Protein AF-0000000066293761 (afdb_homodimer)

Radius of gyration: 21.12 Å; Cα contacts (8 Å, |Δi|>4): 463; chains: 2; bounding box: 37×68×45 Å

Foldseek 3Di:
DEAEEALVLLVLCQDPPDPQVLLSLLVVVCLLVQVQHQYEYEVVRLVVNLVVCVVVVTPSVCCCVVCPVVRSYDYHYDDPVLLVQLVVVCVVCVVPPPQDSSLSSVLSVCVVVVHAYADPDPPRPDDYHGPCNLVVDDPVSNVVSVVVCVVVVVND/DEAEEALVLLVLCQDPPDPQVLLSLLVVVCLLVQVQHQYEYEVVRLVVNLVVCVVVVTPSVCCCVVCPVVRSYDYHYDDPVLLVQLVVVCVVCVVPPPQDSSLSSVLSVCVVVVHAYADPDPPRPDDYHGPCNLVVDDPVSNVVSVVVCVVVVVND

Organism: Archaeoglobus fulgidus (strain ATCC 49558 / DSM 4304 / JCM 9628 / NBRC 100126 / VC-16) (NCBI:txid224325)

Solvent-accessible surface area (backbone atoms only — not comparable to full-atom values): 16663 Å² total; per-residue (Å²): 105,38,27,34,52,38,42,61,39,58,52,16,50,70,31,83,83,38,94,44,16,60,27,19,44,50,48,51,54,41,42,76,72,42,75,41,42,54,39,30,31,39,52,57,38,50,37,51,35,46,31,50,28,39,76,68,74,37,66,35,67,54,50,42,49,65,34,51,72,63,57,61,40,40,75,44,64,61,45,69,70,57,47,52,55,13,49,53,51,31,62,76,38,58,84,46,83,92,63,38,43,57,54,24,40,49,53,48,53,28,60,76,68,66,31,44,37,37,29,70,64,80,81,52,92,60,78,61,46,45,69,64,42,49,74,70,47,55,69,70,57,51,52,52,54,52,51,53,34,58,74,69,49,68,80,108,105,39,27,36,50,37,41,63,37,58,50,15,49,71,32,82,84,38,96,45,17,60,26,19,43,50,48,51,54,41,42,77,72,42,74,41,41,55,38,30,30,40,52,57,36,50,38,51,37,45,30,49,28,39,76,68,73,37,68,34,68,55,48,41,50,64,32,52,72,63,58,61,40,40,74,43,65,61,47,69,70,58,47,52,55,12,49,54,52,30,61,78,37,58,83,46,81,92,64,37,43,55,52,23,40,49,51,49,51,29,60,76,68,66,30,45,38,36,30,70,66,81,81,54,92,59,79,60,45,46,71,65,42,49,75,69,47,54,69,70,58,51,51,51,52,53,51,51,34,58,73,70,49,69,79,108

pLDDT: mean 96.5, std 7.41, range [42.19, 98.94]

Sequence (312 aa):
MAALIDTGIFFGFYSLKDVHHMDSVAIVVHAVEGKWGRLFVTNHILDETLTLLKYKKLPADKFLEGFVESGVLNIIYTDDEVERKALEVFKARVYEKGFSYTDAISEVVAEELKLKLISYDSRFSLPTIGRDYWKSLDESERKRISAILREKGIDGMAALIDTGIFFGFYSLKDVHHMDSVAIVVHAVEGKWGRLFVTNHILDETLTLLKYKKLPADKFLEGFVESGVLNIIYTDDEVERKALEVFKARVYEKGFSYTDAISEVVAEELKLKLISYDSRFSLPTIGRDYWKSLDESERKRISAILREKGIDG

Nearest PDB structures (foldseek):
  1w8i-assembly1_A-2  TM=9.949E-01  e=9.009E-27  Archaeoglobus fulgidus DSM 4304
  5wz4-assembly1_B  TM=8.331E-01  e=8.943E-06  Mycobacterium tuberculosis H37Rv
  5wzf-assembly1_A  TM=8.449E-01  e=1.510E-05  Mycobacterium tuberculosis H37Rv
  5x3t-assembly1_H  TM=7.915E-01  e=5.755E-05  Mycobacterium tuberculosis H37Rv
  3zvk-assembly1_D  TM=6.798E-01  e=2.744E-02  Rickettsia felis

InterPro domains:
  IPR002716 PIN domain [PF01850] (4-125)
  IPR022907 VapC family [MF_00265] (3-135)
  IPR029060 PIN-like domain superfamily [SSF88723] (1-134)
  IPR039018 Endonuclease VapC20-like [PTHR42188] (1-125)

Structure (mmCIF, N/CA/C/O backbone):
data_AF-0000000066293761-model_v1
#
loop_
_entity.id
_entity.type
_entity.pdbx_description
1 polymer 'VapC ribonuclease AF_1683'
#
loop_
_atom_site.group_PDB
_atom_site.id
_atom_site.type_symbol
_atom_site.label_atom_id
_atom_site.label_alt_id
_atom_site.label_comp_id
_atom_site.label_asym_id
_atom_site.label_entity_id
_atom_site.label_seq_id
_atom_site.pdbx_PDB_ins_code
_atom_site.Cartn_x
_atom_site.Cartn_y
_atom_site.Cartn_z
_atom_site.occupancy
_atom_site.B_iso_or_equiv
_atom_site.auth_seq_id
_atom_site.auth_comp_id
_atom_site.auth_asym_id
_atom_site.auth_atom_id
_atom_site.pdbx_PDB_model_num
ATOM 1 N N . MET A 1 1 ? -9.102 15.562 20.25 1 90.62 1 MET A N 1
ATOM 2 C CA . MET A 1 1 ? -9.148 15.758 18.812 1 90.62 1 MET A CA 1
ATOM 3 C C . MET A 1 1 ? -7.988 15.039 18.125 1 90.62 1 MET A C 1
ATOM 5 O O . MET A 1 1 ? -6.84 15.156 18.547 1 90.62 1 MET A O 1
ATOM 9 N N . ALA A 1 2 ? -8.234 14.172 17.172 1 98.31 2 ALA A N 1
ATOM 10 C CA . ALA A 1 2 ? -7.199 13.438 16.453 1 98.31 2 ALA A CA 1
ATOM 11 C C . ALA A 1 2 ? -7.449 13.477 14.945 1 98.31 2 ALA A C 1
ATOM 13 O O . ALA A 1 2 ? -8.555 13.781 14.5 1 98.31 2 ALA A O 1
ATOM 14 N N . ALA A 1 3 ? -6.34 13.281 14.172 1 98.88 3 ALA A N 1
ATOM 15 C CA . ALA A 1 3 ? -6.453 13.391 12.719 1 98.88 3 ALA A CA 1
ATOM 16 C C . ALA A 1 3 ? -5.684 12.273 12.023 1 98.88 3 ALA A C 1
ATOM 18 O O . ALA A 1 3 ? -4.68 11.789 12.539 1 98.88 3 ALA A O 1
ATOM 19 N N . LEU A 1 4 ? -6.215 11.859 10.93 1 98.94 4 LEU A N 1
ATOM 20 C CA . LEU A 1 4 ? -5.559 10.961 9.984 1 98.94 4 LEU A CA 1
ATOM 21 C C . LEU A 1 4 ? -5.016 11.734 8.789 1 98.94 4 LEU A C 1
ATOM 23 O O . LEU A 1 4 ? -5.758 12.461 8.125 1 98.94 4 LEU A O 1
ATOM 27 N N . ILE A 1 5 ? -3.684 11.633 8.539 1 98.94 5 ILE A N 1
ATOM 28 C CA . ILE A 1 5 ? -3.055 12.438 7.496 1 98.94 5 ILE A CA 1
ATOM 29 C C . ILE A 1 5 ? -2.773 11.562 6.27 1 98.94 5 ILE A C 1
ATOM 31 O O . ILE A 1 5 ? -2.162 10.5 6.387 1 98.94 5 ILE A O 1
ATOM 35 N N . ASP A 1 6 ? -3.213 12.008 5.129 1 98.81 6 ASP A N 1
ATOM 36 C CA . ASP A 1 6 ? -3.121 11.312 3.848 1 98.81 6 ASP A CA 1
ATOM 37 C C . ASP A 1 6 ? -1.741 11.5 3.221 1 98.81 6 ASP A C 1
ATOM 39 O O . ASP A 1 6 ? -1.012 12.422 3.576 1 98.81 6 ASP A O 1
ATOM 43 N N . THR A 1 7 ? -1.44 10.586 2.328 1 98.88 7 THR A N 1
ATOM 44 C CA . THR A 1 7 ? -0.155 10.57 1.64 1 98.88 7 THR A CA 1
ATOM 45 C C . THR A 1 7 ? 0.112 11.914 0.962 1 98.88 7 THR A C 1
ATOM 47 O O . THR A 1 7 ? 1.24 12.414 0.979 1 98.88 7 THR A O 1
ATOM 50 N N . GLY A 1 8 ? -0.887 12.5 0.346 1 98.69 8 GLY A N 1
ATOM 51 C CA . GLY A 1 8 ? -0.734 13.719 -0.437 1 98.69 8 GLY A CA 1
ATOM 52 C C . GLY A 1 8 ? -0.163 14.875 0.361 1 98.69 8 GLY A C 1
ATOM 53 O O . GLY A 1 8 ? 0.535 15.727 -0.188 1 98.69 8 GLY A O 1
ATOM 54 N N . ILE A 1 9 ? -0.43 14.922 1.604 1 98.88 9 ILE A N 1
ATOM 55 C CA . ILE A 1 9 ? 0.058 15.992 2.461 1 98.88 9 ILE A CA 1
ATOM 56 C C . ILE A 1 9 ? 1.578 15.914 2.576 1 98.88 9 ILE A C 1
ATOM 58 O O . ILE A 1 9 ? 2.273 16.922 2.43 1 98.88 9 ILE A O 1
ATOM 62 N N . PHE A 1 10 ? 2.107 14.719 2.787 1 98.81 10 PHE A N 1
ATOM 63 C CA . PHE A 1 10 ? 3.547 14.523 2.93 1 98.81 10 PHE A CA 1
ATOM 64 C C . PHE A 1 10 ? 4.254 14.734 1.596 1 98.81 10 PHE A C 1
ATOM 66 O O . PHE A 1 10 ? 5.344 15.312 1.54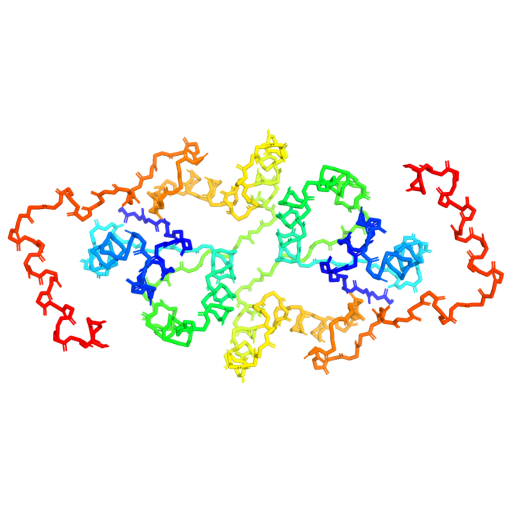9 1 98.81 10 PHE A O 1
ATOM 73 N N . PHE A 1 11 ? 3.635 14.227 0.516 1 98.81 11 PHE A N 1
ATOM 74 C CA . PHE A 1 11 ? 4.203 14.469 -0.804 1 98.81 11 PHE A CA 1
ATOM 75 C C . PHE A 1 11 ? 4.297 15.961 -1.09 1 98.81 11 PHE A C 1
ATOM 77 O O . PHE A 1 11 ? 5.348 16.453 -1.512 1 98.81 11 PHE A O 1
ATOM 84 N N . GLY A 1 12 ? 3.207 16.656 -0.843 1 98.62 12 GLY A N 1
ATOM 85 C CA . GLY A 1 12 ? 3.197 18.094 -1.054 1 98.62 12 GLY A CA 1
ATOM 86 C C . GLY A 1 12 ? 4.199 18.828 -0.185 1 98.62 12 GLY A C 1
ATOM 87 O O . GLY A 1 12 ? 4.754 19.844 -0.598 1 98.62 12 GLY A O 1
ATOM 88 N N . PHE A 1 13 ? 4.43 18.359 0.956 1 98.38 13 PHE A N 1
ATOM 89 C CA . PHE A 1 13 ? 5.363 18.984 1.887 1 98.38 13 PHE A CA 1
ATOM 90 C C . PHE A 1 13 ? 6.785 18.922 1.349 1 98.38 13 PHE A C 1
ATOM 92 O O . PHE A 1 13 ? 7.523 19.906 1.413 1 98.38 13 PHE A O 1
ATOM 99 N N . TYR A 1 14 ? 7.156 17.812 0.752 1 98.06 14 TYR A N 1
ATOM 100 C CA . TYR A 1 14 ? 8.539 17.609 0.323 1 98.06 14 TYR A CA 1
ATOM 101 C C . TYR A 1 1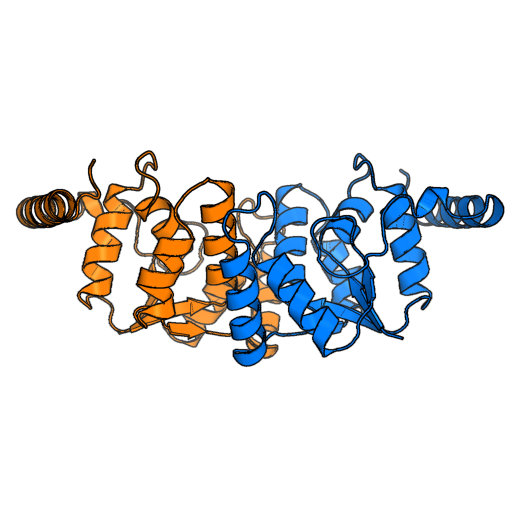4 ? 8.719 18.047 -1.128 1 98.06 14 TYR A C 1
ATOM 103 O O . TYR A 1 14 ? 9.852 18.25 -1.581 1 98.06 14 TYR A O 1
ATOM 111 N N . SER A 1 15 ? 7.66 18.094 -1.869 1 98.06 15 SER A N 1
ATOM 112 C CA . SER A 1 15 ? 7.746 18.438 -3.283 1 98.06 15 SER A CA 1
ATOM 113 C C . SER A 1 15 ? 7.543 19.938 -3.492 1 98.06 15 SER A C 1
ATOM 115 O O . SER A 1 15 ? 6.406 20.406 -3.57 1 98.06 15 SER A O 1
ATOM 117 N N . LEU A 1 16 ? 8.586 20.641 -3.73 1 95.75 16 LEU A N 1
ATOM 118 C CA . LEU A 1 16 ? 8.555 22.094 -3.873 1 95.75 16 LEU A CA 1
ATOM 119 C C . LEU A 1 16 ? 7.723 22.5 -5.086 1 95.75 16 LEU A C 1
ATOM 121 O O . LEU A 1 16 ? 7.141 23.594 -5.109 1 95.75 16 LEU A O 1
ATOM 125 N N . LYS A 1 17 ? 7.633 21.656 -6.047 1 96.25 17 LYS A N 1
ATOM 126 C CA . LYS A 1 17 ? 6.945 22 -7.289 1 96.25 17 LYS A CA 1
ATOM 127 C C . LYS A 1 17 ? 5.473 21.609 -7.227 1 96.25 17 LYS A C 1
ATOM 129 O O . LYS A 1 17 ? 4.699 21.922 -8.133 1 96.25 17 LYS A O 1
ATOM 134 N N . ASP A 1 18 ? 5.074 20.953 -6.18 1 97.5 18 ASP A N 1
ATOM 135 C CA . ASP A 1 18 ? 3.688 20.516 -6.035 1 97.5 18 ASP A CA 1
ATOM 136 C C . ASP A 1 18 ? 2.756 21.719 -5.848 1 97.5 18 ASP A C 1
ATOM 138 O O . ASP A 1 18 ? 3.082 22.656 -5.117 1 97.5 18 ASP A O 1
ATOM 142 N N . VAL A 1 19 ? 1.588 21.656 -6.52 1 97.56 19 VAL A N 1
ATOM 143 C CA . VAL A 1 19 ? 0.604 22.734 -6.461 1 97.56 19 VAL A CA 1
ATOM 144 C C . VAL A 1 19 ? 0.128 22.922 -5.023 1 97.56 19 VAL A C 1
ATOM 146 O O . VAL A 1 19 ? -0.303 24.016 -4.641 1 97.56 19 VAL A O 1
ATOM 149 N N . HIS A 1 20 ? 0.283 21.906 -4.199 1 98.31 20 HIS A N 1
ATOM 150 C CA . HIS A 1 20 ? -0.188 21.953 -2.82 1 98.31 20 HIS A CA 1
ATOM 151 C C . HIS A 1 20 ? 0.972 22.141 -1.85 1 98.31 20 HIS A C 1
ATOM 153 O O . HIS A 1 20 ? 0.834 21.891 -0.652 1 98.31 20 HIS A O 1
ATOM 159 N N . HIS A 1 21 ? 2.143 22.547 -2.334 1 98.12 21 HIS A N 1
ATOM 160 C CA . HIS A 1 21 ? 3.318 22.656 -1.477 1 98.12 21 HIS A CA 1
ATOM 161 C C . HIS A 1 21 ? 3.045 23.547 -0.275 1 98.12 21 HIS A C 1
ATOM 163 O O . HIS A 1 21 ? 3.191 23.125 0.872 1 98.12 21 HIS A O 1
ATOM 169 N N . MET A 1 22 ? 2.531 24.703 -0.499 1 98 22 MET A N 1
ATOM 170 C CA . MET A 1 22 ? 2.355 25.641 0.615 1 98 22 MET A CA 1
ATOM 171 C C . MET A 1 22 ? 1.186 25.219 1.497 1 98 22 MET A C 1
ATOM 173 O O . MET A 1 22 ? 1.217 25.406 2.713 1 98 22 MET A O 1
ATOM 177 N N . ASP A 1 23 ? 0.094 24.656 0.904 1 98.75 23 ASP A N 1
ATOM 178 C CA . ASP A 1 23 ? -0.944 24.047 1.722 1 98.75 23 ASP A CA 1
ATOM 179 C C . ASP A 1 23 ? -0.349 23.016 2.674 1 98.75 23 ASP A C 1
ATOM 181 O O . ASP A 1 23 ? -0.646 23.016 3.871 1 98.75 23 ASP A O 1
ATOM 185 N N . SER A 1 24 ? 0.467 22.125 2.135 1 98.75 24 SER A N 1
ATOM 186 C CA . SER A 1 24 ? 1.071 21.047 2.902 1 98.75 24 SER A CA 1
ATOM 187 C C . SER A 1 24 ? 1.995 21.578 3.988 1 98.75 24 SER A C 1
ATOM 189 O O . SER A 1 24 ? 1.988 21.094 5.117 1 98.75 24 SER A O 1
ATOM 191 N N . VAL A 1 25 ? 2.773 22.578 3.631 1 98.25 25 VAL A N 1
ATOM 192 C CA . VAL A 1 25 ? 3.666 23.188 4.609 1 98.25 25 VAL A CA 1
ATOM 193 C C . VAL A 1 25 ? 2.854 23.734 5.777 1 98.25 25 VAL A C 1
ATOM 195 O O . VAL A 1 25 ? 3.145 23.438 6.941 1 98.25 25 VAL A O 1
ATOM 198 N N . ALA A 1 26 ? 1.876 24.5 5.484 1 98.75 26 ALA A N 1
ATOM 199 C CA . ALA A 1 26 ? 1.041 25.094 6.523 1 98.75 26 ALA A CA 1
ATOM 200 C C . ALA A 1 26 ? 0.358 24.016 7.363 1 98.75 26 ALA A C 1
ATOM 202 O O . ALA A 1 26 ? 0.292 24.125 8.594 1 98.75 26 ALA A O 1
ATOM 203 N N . ILE A 1 27 ? -0.15 23 6.754 1 98.81 27 ILE A N 1
ATOM 204 C CA . ILE A 1 27 ? -0.837 21.906 7.43 1 98.81 27 ILE A CA 1
ATOM 205 C C . ILE A 1 27 ? 0.136 21.188 8.359 1 98.81 27 ILE A C 1
ATOM 207 O O . ILE A 1 27 ? -0.189 20.906 9.516 1 98.81 27 ILE A O 1
ATOM 211 N N . VAL A 1 28 ? 1.301 20.875 7.871 1 98.44 28 VAL A N 1
ATOM 212 C CA . VAL A 1 28 ? 2.289 20.156 8.672 1 98.44 28 VAL A CA 1
ATOM 213 C C . VAL A 1 28 ? 2.703 21.016 9.867 1 98.44 28 VAL A C 1
ATOM 215 O O . VAL A 1 28 ? 2.801 20.5 10.992 1 98.44 28 VAL A O 1
ATOM 218 N N . VAL A 1 29 ? 2.936 22.297 9.656 1 98 29 VAL A N 1
ATOM 219 C CA . VAL A 1 29 ? 3.285 23.203 10.742 1 98 29 VAL A CA 1
ATOM 220 C C . VAL A 1 29 ? 2.18 23.188 11.797 1 98 29 VAL A C 1
ATOM 222 O O . VAL A 1 29 ? 2.445 22.969 12.984 1 98 29 VAL A O 1
ATOM 225 N N . HIS A 1 30 ? 0.966 23.344 11.375 1 98.56 30 HIS A N 1
ATOM 226 C CA . HIS A 1 30 ? -0.152 23.375 12.312 1 98.56 30 HIS A CA 1
ATOM 227 C C . HIS A 1 30 ? -0.357 22.016 12.977 1 98.56 30 HIS A C 1
ATOM 229 O O . HIS A 1 30 ? -0.705 21.953 14.156 1 98.56 30 HIS A O 1
ATOM 235 N N . ALA A 1 31 ? -0.203 20.984 12.258 1 98.19 31 ALA A N 1
ATOM 236 C CA . ALA A 1 31 ? -0.357 19.641 12.812 1 98.19 31 ALA A CA 1
ATOM 237 C C . ALA A 1 31 ? 0.66 19.375 13.922 1 98.19 31 ALA A C 1
ATOM 239 O O . ALA A 1 31 ? 0.305 18.891 14.992 1 98.19 31 ALA A O 1
ATOM 240 N N . VAL A 1 32 ? 1.9 19.688 13.672 1 96.81 32 VAL A N 1
ATOM 241 C CA . VAL A 1 32 ? 2.963 19.422 14.633 1 96.81 32 VAL A CA 1
ATOM 242 C C . VAL A 1 32 ? 2.811 20.328 15.844 1 96.81 32 VAL A C 1
ATOM 244 O O . VAL A 1 32 ? 3.232 19.984 16.953 1 96.81 32 VAL A O 1
ATOM 247 N N . GLU A 1 33 ? 2.186 21.469 15.617 1 97.25 33 GLU A N 1
ATOM 248 C CA . GLU A 1 33 ? 1.914 22.391 16.719 1 97.25 33 GLU A CA 1
ATOM 249 C C . GLU A 1 33 ? 0.712 21.922 17.531 1 97.25 33 GLU A C 1
ATOM 251 O O . GLU A 1 33 ? 0.392 22.531 18.562 1 97.25 33 GLU A O 1
ATOM 256 N N . GLY A 1 34 ? -0.004 20.953 17.109 1 97.75 34 GLY A N 1
ATOM 257 C CA . GLY A 1 34 ? -1.031 20.312 17.922 1 97.75 34 GLY A CA 1
ATOM 258 C C . GLY A 1 34 ? -2.438 20.75 17.547 1 97.75 34 GLY A C 1
ATOM 259 O O . GLY A 1 34 ? -3.389 20.5 18.281 1 97.75 34 GLY A O 1
ATOM 260 N N . LYS A 1 35 ? -2.6 21.375 16.391 1 98 35 LYS A N 1
ATOM 261 C CA . LYS A 1 35 ? -3.9 21.938 16.016 1 98 35 LYS A CA 1
ATOM 262 C C . LYS A 1 35 ? -4.969 20.844 16 1 98 35 LYS A C 1
ATOM 264 O O . LYS A 1 35 ? -6.125 21.094 16.359 1 98 35 LYS A O 1
ATOM 269 N N . TRP A 1 36 ? -4.629 19.672 15.641 1 98.25 36 TRP A N 1
ATOM 270 C CA . TRP A 1 36 ? -5.625 18.609 15.5 1 98.25 36 TRP A CA 1
ATOM 271 C C . TRP A 1 36 ? -5.367 17.484 16.484 1 98.25 36 TRP A C 1
ATOM 273 O O . TRP A 1 36 ? -5.867 16.359 16.312 1 98.25 36 TRP A O 1
ATOM 283 N N . GLY A 1 37 ? -4.57 17.734 17.484 1 98.06 37 GLY A N 1
ATOM 284 C CA . GLY A 1 37 ? -4.277 16.703 18.484 1 98.06 37 GLY A CA 1
ATOM 285 C C . GLY A 1 37 ? -3.332 15.633 17.969 1 98.06 37 GLY A C 1
ATOM 286 O O . GLY A 1 37 ? -2.328 15.945 17.328 1 98.06 37 GLY A O 1
ATOM 287 N N . ARG A 1 38 ? -3.629 14.359 18.359 1 98.38 38 ARG A N 1
ATOM 288 C CA . ARG A 1 38 ? -2.771 13.258 17.922 1 98.38 38 ARG A CA 1
ATOM 289 C C . ARG A 1 38 ? -2.875 13.047 16.422 1 98.38 38 ARG A C 1
ATOM 291 O O . ARG A 1 38 ? -3.961 13.148 15.844 1 98.38 38 ARG A O 1
ATOM 298 N N . LEU A 1 39 ? -1.778 12.781 15.852 1 98.88 39 LEU A N 1
ATOM 299 C CA . LEU A 1 39 ? -1.69 12.586 14.406 1 98.88 39 LEU A CA 1
ATOM 300 C C . LEU A 1 39 ? -1.485 11.109 14.07 1 98.88 39 LEU A C 1
ATOM 302 O O . LEU A 1 39 ? -0.615 10.453 14.641 1 98.88 39 LEU A O 1
ATOM 306 N N . PHE A 1 40 ? -2.311 10.602 13.156 1 98.94 40 PHE A N 1
ATOM 307 C CA . PHE A 1 40 ? -2.273 9.188 12.781 1 98.94 40 PHE A CA 1
ATOM 308 C C . PHE A 1 40 ? -2.027 9.023 11.289 1 98.94 40 PHE A C 1
ATOM 310 O O . PHE A 1 40 ? -2.4 9.891 10.492 1 98.94 40 PHE A O 1
ATOM 317 N N . VAL A 1 41 ? -1.405 8.016 10.93 1 98.94 41 VAL A N 1
ATOM 318 C CA . VAL A 1 41 ? -1.452 7.398 9.609 1 98.94 41 VAL A CA 1
ATOM 319 C C . VAL A 1 41 ? -1.745 5.906 9.75 1 98.94 41 VAL A C 1
ATOM 321 O O . VAL A 1 41 ? -1.515 5.316 10.805 1 98.94 41 VAL A O 1
ATOM 324 N N . THR A 1 42 ? -2.318 5.312 8.719 1 98.94 42 THR A N 1
ATOM 325 C CA . THR A 1 42 ? -2.357 3.854 8.672 1 98.94 42 THR A CA 1
ATOM 326 C C . THR A 1 42 ? -1.063 3.295 8.086 1 98.94 42 THR A C 1
ATOM 328 O O . THR A 1 42 ? -0.315 4.016 7.422 1 98.94 42 THR A O 1
ATOM 331 N N . ASN A 1 43 ? -0.819 2.012 8.328 1 98.88 43 ASN A N 1
ATOM 332 C CA . ASN A 1 43 ? 0.349 1.381 7.723 1 98.88 43 ASN A CA 1
ATOM 333 C C . ASN A 1 43 ? 0.257 1.38 6.199 1 98.88 43 ASN A C 1
ATOM 335 O O . ASN A 1 43 ? 1.279 1.389 5.512 1 98.88 43 ASN A O 1
ATOM 339 N N . HIS A 1 44 ? -0.936 1.469 5.629 1 98.94 44 HIS A N 1
ATOM 340 C CA . HIS A 1 44 ? -1.091 1.593 4.184 1 98.94 44 HIS A CA 1
ATOM 341 C C . HIS A 1 44 ? -0.675 2.979 3.701 1 98.94 44 HIS A C 1
ATOM 343 O O . HIS A 1 44 ? -0.044 3.113 2.65 1 98.94 44 HIS A O 1
ATOM 349 N N . ILE A 1 45 ? -1.062 4.027 4.43 1 98.94 45 ILE A N 1
ATOM 350 C CA . ILE A 1 45 ? -0.632 5.379 4.094 1 98.94 45 ILE A CA 1
ATOM 351 C C . ILE A 1 45 ? 0.886 5.484 4.219 1 98.94 45 ILE A C 1
ATOM 353 O O . ILE A 1 45 ? 1.542 6.117 3.389 1 98.94 45 ILE A O 1
ATOM 357 N N . LEU A 1 46 ? 1.424 4.883 5.309 1 98.88 46 LEU A N 1
ATOM 358 C CA . LEU A 1 46 ? 2.873 4.859 5.48 1 98.88 46 LEU A CA 1
ATOM 359 C C . LEU A 1 46 ? 3.555 4.207 4.285 1 98.88 46 LEU A C 1
ATOM 361 O O . LEU A 1 46 ? 4.527 4.746 3.75 1 98.88 46 LEU A O 1
ATOM 365 N N . ASP A 1 47 ? 3.041 3.062 3.855 1 98.88 47 ASP A N 1
ATOM 366 C CA . ASP A 1 47 ? 3.576 2.338 2.705 1 98.88 47 ASP A CA 1
ATOM 367 C C . ASP A 1 47 ? 3.553 3.205 1.449 1 98.88 47 ASP A C 1
ATOM 369 O O . ASP A 1 47 ? 4.57 3.354 0.772 1 98.88 47 ASP A O 1
ATOM 373 N N . GLU A 1 48 ? 2.4 3.77 1.156 1 98.81 48 GLU A N 1
ATOM 374 C CA . GLU A 1 48 ? 2.225 4.625 -0.013 1 98.81 48 GLU A CA 1
ATOM 375 C C . GLU A 1 48 ? 3.162 5.828 0.037 1 98.81 48 GLU A C 1
ATOM 377 O O . GLU A 1 48 ? 3.781 6.184 -0.968 1 98.81 48 GLU A O 1
ATOM 382 N N . THR A 1 49 ? 3.316 6.488 1.195 1 98.88 49 THR A N 1
ATOM 383 C CA . THR A 1 49 ? 4.125 7.691 1.355 1 98.88 49 THR A CA 1
ATOM 384 C C . THR A 1 49 ? 5.602 7.387 1.127 1 98.88 49 THR A C 1
ATOM 386 O O . THR A 1 49 ? 6.262 8.047 0.323 1 98.88 49 THR A O 1
ATOM 389 N N . LEU A 1 50 ? 6.109 6.336 1.808 1 98.75 50 LEU A N 1
ATOM 390 C CA . LEU A 1 50 ? 7.52 5.98 1.688 1 98.75 50 LEU A CA 1
ATOM 391 C C . LEU A 1 50 ? 7.867 5.609 0.25 1 98.75 50 LEU A C 1
ATOM 393 O O . LEU A 1 50 ? 8.875 6.074 -0.29 1 98.75 50 LEU A O 1
ATOM 397 N N . THR A 1 51 ? 7.047 4.797 -0.362 1 98.69 51 THR A N 1
ATOM 398 C CA . THR A 1 51 ? 7.289 4.336 -1.725 1 98.69 51 THR A CA 1
ATOM 399 C C . THR A 1 51 ? 7.223 5.5 -2.711 1 98.69 51 THR A C 1
ATOM 401 O O . THR A 1 51 ? 8.094 5.641 -3.572 1 98.69 51 THR A O 1
ATOM 404 N N . LEU A 1 52 ? 6.219 6.352 -2.574 1 98.44 52 LEU A N 1
ATOM 405 C CA . LEU A 1 52 ? 6.047 7.504 -3.453 1 98.44 52 LEU A CA 1
ATOM 406 C C . LEU A 1 52 ? 7.238 8.453 -3.342 1 98.44 52 LEU A C 1
ATOM 408 O O . LEU A 1 52 ? 7.785 8.891 -4.355 1 98.44 52 LEU A O 1
ATOM 412 N N . LEU A 1 53 ? 7.613 8.836 -2.094 1 98.44 53 LEU A N 1
ATOM 413 C CA . LEU A 1 53 ? 8.734 9.75 -1.901 1 98.44 53 LEU A CA 1
ATOM 414 C C . LEU A 1 53 ? 10.008 9.18 -2.523 1 98.44 53 LEU A C 1
ATOM 416 O O . LEU A 1 53 ? 10.742 9.898 -3.205 1 98.44 53 LEU A O 1
ATOM 420 N N . LYS A 1 54 ? 10.203 7.938 -2.285 1 98 54 LYS A N 1
ATOM 421 C CA . LYS A 1 54 ? 11.383 7.289 -2.85 1 98 54 LYS A CA 1
ATOM 422 C C . LYS A 1 54 ? 11.367 7.344 -4.375 1 98 54 LYS A C 1
ATOM 424 O O . LYS A 1 54 ? 12.352 7.727 -5 1 98 54 LYS A O 1
ATOM 429 N N . TYR A 1 55 ? 10.234 6.992 -5.008 1 97.25 55 TYR A N 1
ATOM 430 C CA . TYR A 1 55 ? 10.125 6.922 -6.461 1 97.25 55 TYR A CA 1
ATOM 431 C C . TYR A 1 55 ? 10.266 8.305 -7.082 1 97.25 55 TYR A C 1
ATOM 433 O O . TYR A 1 55 ? 10.766 8.445 -8.195 1 97.25 55 TYR A O 1
ATOM 441 N N . LYS A 1 56 ? 9.891 9.305 -6.352 1 97.25 56 LYS A N 1
ATOM 442 C CA . LYS A 1 56 ? 9.945 10.672 -6.844 1 97.25 56 LYS A CA 1
ATOM 443 C C . LYS A 1 56 ? 11.258 11.344 -6.453 1 97.25 56 LYS A C 1
ATOM 445 O O . LYS A 1 56 ? 11.422 12.555 -6.641 1 97.25 56 LYS A O 1
ATOM 450 N N . LYS A 1 57 ? 12.195 10.539 -5.863 1 96.69 57 LYS A N 1
ATOM 451 C CA . LYS A 1 57 ? 13.516 11.023 -5.449 1 96.69 57 LYS A CA 1
ATOM 452 C C . LYS A 1 57 ? 13.391 12.141 -4.418 1 96.69 57 LYS A C 1
ATOM 454 O O . LYS A 1 57 ? 14.141 13.117 -4.457 1 96.69 57 LYS A O 1
ATOM 459 N N . LEU A 1 58 ? 12.367 12.109 -3.682 1 97.62 58 LEU A N 1
ATOM 460 C CA . LEU A 1 58 ? 12.195 12.961 -2.512 1 97.62 58 LEU A CA 1
ATOM 461 C C . LEU A 1 58 ? 12.711 12.273 -1.254 1 97.62 58 LEU A C 1
ATOM 463 O O . LEU A 1 58 ? 12.969 11.07 -1.263 1 97.62 58 LEU A O 1
ATOM 467 N N . PRO A 1 59 ? 12.961 13.023 -0.179 1 97.06 59 PRO A N 1
ATOM 468 C CA . PRO A 1 59 ? 13.695 12.469 0.961 1 97.06 59 PRO A CA 1
ATOM 469 C C . PRO A 1 59 ? 12.828 11.578 1.845 1 97.06 59 PRO A C 1
ATOM 471 O O . PRO A 1 59 ? 12.461 11.969 2.955 1 97.06 59 PRO A O 1
ATOM 474 N N . ALA A 1 60 ? 12.672 10.352 1.46 1 98.25 60 ALA A N 1
ATOM 475 C CA . ALA A 1 60 ? 11.938 9.359 2.248 1 98.25 60 ALA A CA 1
ATOM 476 C C . ALA A 1 60 ? 12.609 9.133 3.6 1 98.25 60 ALA A C 1
ATOM 478 O O . ALA A 1 60 ? 11.938 8.883 4.602 1 98.25 60 ALA A O 1
ATOM 479 N N . ASP A 1 61 ? 13.922 9.266 3.635 1 97.06 61 ASP A N 1
ATOM 480 C CA . ASP A 1 61 ? 14.664 9.102 4.883 1 97.06 61 ASP A CA 1
ATOM 481 C C . ASP A 1 61 ? 14.328 10.219 5.871 1 97.06 61 ASP A C 1
ATOM 483 O O . ASP A 1 61 ? 14.227 9.977 7.074 1 97.06 61 ASP A O 1
ATOM 487 N N . LYS A 1 62 ? 14.172 11.438 5.402 1 97.06 62 LYS A N 1
ATOM 488 C CA . LYS A 1 62 ? 13.797 12.555 6.266 1 97.06 62 LYS A CA 1
ATOM 489 C C . LYS A 1 62 ? 12.367 12.398 6.773 1 97.06 62 LYS A C 1
ATOM 491 O O . LYS A 1 62 ? 12.062 12.773 7.91 1 97.06 62 LYS A O 1
ATOM 496 N N . PHE A 1 63 ? 11.508 11.906 5.902 1 98.38 63 PHE A N 1
ATOM 497 C CA . PHE A 1 63 ? 10.156 11.586 6.355 1 98.38 63 PHE A CA 1
ATOM 498 C C . PHE A 1 63 ? 10.195 10.578 7.496 1 98.38 63 PHE A C 1
ATOM 500 O O . PHE A 1 63 ? 9.523 10.758 8.516 1 98.38 63 PHE A O 1
ATOM 507 N N . LEU A 1 64 ? 10.922 9.508 7.332 1 97.94 64 LEU A N 1
ATOM 508 C CA . LEU A 1 64 ? 11.047 8.484 8.367 1 97.94 64 LEU A CA 1
ATOM 509 C C . LEU A 1 64 ? 11.562 9.094 9.672 1 97.94 64 LEU A C 1
ATOM 511 O O . LEU A 1 64 ? 10.977 8.875 10.734 1 97.94 64 LEU A O 1
ATOM 515 N N . GLU A 1 65 ? 12.562 9.859 9.57 1 96.81 65 GLU A N 1
ATOM 516 C CA . GLU A 1 65 ? 13.203 10.445 10.75 1 96.81 65 GLU A CA 1
ATOM 517 C C . GLU A 1 65 ? 12.297 11.484 11.406 1 96.81 65 GLU A C 1
ATOM 519 O O . GLU A 1 65 ? 12.102 11.461 12.617 1 96.81 65 GLU A O 1
ATOM 524 N N . GLY A 1 66 ? 11.742 12.32 10.617 1 96.62 66 GLY A N 1
ATOM 525 C CA . GLY A 1 66 ? 11.031 13.484 11.125 1 96.62 66 GLY A CA 1
ATOM 526 C C . GLY A 1 66 ? 9.625 13.164 11.586 1 96.62 66 GLY A C 1
ATOM 527 O O . GLY A 1 66 ? 9.094 13.828 12.477 1 96.62 66 GLY A O 1
ATOM 528 N N . PHE A 1 67 ? 9.008 12.133 11.047 1 97.75 67 PHE A N 1
ATOM 529 C CA . PHE A 1 67 ? 7.598 11.914 11.328 1 97.75 67 PHE A CA 1
ATOM 530 C C . PHE A 1 67 ? 7.375 10.57 12.008 1 97.75 67 PHE A C 1
ATOM 532 O O . PHE A 1 67 ? 6.547 10.461 12.914 1 97.75 67 PHE A O 1
ATOM 539 N N . VAL A 1 68 ? 8.086 9.586 11.617 1 96.94 68 VAL A N 1
ATOM 540 C CA . VAL A 1 68 ? 7.828 8.234 12.102 1 96.94 68 VAL A CA 1
ATOM 541 C C . VAL A 1 68 ? 8.695 7.949 13.32 1 96.94 68 VAL A C 1
ATOM 543 O O . VAL A 1 68 ? 8.18 7.707 14.414 1 96.94 68 VAL A O 1
ATOM 546 N N . GLU A 1 69 ? 9.961 8.117 13.195 1 96.12 69 GLU A N 1
ATOM 547 C CA . GLU A 1 69 ? 10.906 7.789 14.258 1 96.12 69 GLU A CA 1
ATOM 548 C C . GLU A 1 69 ? 10.844 8.82 15.383 1 96.12 69 GLU A C 1
ATOM 550 O O . GLU A 1 69 ? 11.133 8.5 16.531 1 96.12 69 GLU A O 1
ATOM 555 N N . SER A 1 70 ? 10.477 10.023 15.047 1 96.88 70 SER A N 1
ATOM 556 C CA . SER A 1 70 ? 10.359 11.086 16.047 1 96.88 70 SER A CA 1
ATOM 557 C C . SER A 1 70 ? 9.164 10.859 16.969 1 96.88 70 SER A C 1
ATOM 559 O O . SER A 1 70 ? 9.062 11.477 18.016 1 96.88 70 SER A O 1
ATOM 561 N N . GLY A 1 71 ? 8.242 10.07 16.531 1 96.62 71 GLY A N 1
ATOM 562 C CA . GLY A 1 71 ? 7.055 9.797 17.328 1 96.62 71 GLY A CA 1
ATOM 563 C C . GLY A 1 71 ? 5.93 10.781 17.078 1 96.62 71 GLY A C 1
ATOM 564 O O . GLY A 1 71 ? 4.875 10.711 17.703 1 96.62 71 GLY A O 1
ATOM 565 N N . VAL A 1 72 ? 6.074 11.664 16.109 1 97.25 72 VAL A N 1
ATOM 566 C CA . VAL A 1 72 ? 5.059 12.648 15.758 1 97.25 72 VAL A CA 1
ATOM 567 C C . VAL A 1 72 ? 3.824 11.945 15.195 1 97.25 72 VAL A C 1
ATOM 569 O O . VAL A 1 72 ? 2.691 12.336 15.492 1 97.25 72 VAL A O 1
ATOM 572 N N . LEU A 1 73 ? 4.051 10.922 14.461 1 98.44 73 LEU A N 1
ATOM 573 C CA . LEU A 1 73 ? 2.953 10.18 13.852 1 98.44 73 LEU A CA 1
ATOM 574 C C . LEU A 1 73 ? 2.689 8.883 14.609 1 98.44 73 LEU A C 1
ATOM 576 O O . LEU A 1 73 ? 3.625 8.172 14.977 1 98.44 73 LEU A O 1
ATOM 580 N N . ASN A 1 74 ? 1.515 8.695 14.906 1 98.31 74 ASN A N 1
ATOM 581 C CA . ASN A 1 74 ? 1.05 7.398 15.383 1 98.31 74 ASN A CA 1
ATOM 582 C C . ASN A 1 74 ? 0.581 6.512 14.234 1 98.31 74 ASN A C 1
ATOM 584 O O . ASN A 1 74 ? -0.208 6.945 13.391 1 98.31 74 ASN A O 1
ATOM 588 N N . ILE A 1 75 ? 1.048 5.262 14.227 1 98.69 75 ILE A N 1
ATOM 589 C CA . ILE A 1 75 ? 0.715 4.375 13.125 1 98.69 75 ILE A CA 1
ATOM 590 C C . ILE A 1 75 ? -0.392 3.412 13.547 1 98.69 75 ILE A C 1
ATOM 592 O O . ILE A 1 75 ? -0.282 2.746 14.578 1 98.69 75 ILE A O 1
ATOM 596 N N . ILE A 1 76 ? -1.425 3.348 12.805 1 98.69 76 ILE A N 1
ATOM 597 C CA . ILE A 1 76 ? -2.477 2.35 12.961 1 98.69 76 ILE A CA 1
ATOM 598 C C . ILE A 1 76 ? -2.205 1.162 12.047 1 98.69 76 ILE A C 1
ATOM 600 O O . ILE A 1 76 ? -2.256 1.295 10.82 1 98.69 76 ILE A O 1
ATOM 604 N N . TYR A 1 77 ? -1.86 0.063 12.664 1 98.62 77 TYR A N 1
ATOM 605 C CA . TYR A 1 77 ? -1.746 -1.18 11.906 1 98.62 77 TYR A CA 1
ATOM 606 C C . TYR A 1 77 ? -3.104 -1.857 11.766 1 98.62 77 TYR A C 1
ATOM 608 O O . TYR A 1 77 ? -3.656 -2.365 12.742 1 98.62 77 TYR A O 1
ATOM 616 N N . THR A 1 78 ? -3.58 -1.846 10.492 1 98.5 78 THR A N 1
ATOM 617 C CA . THR A 1 78 ? -4.941 -2.312 10.266 1 98.5 78 THR A CA 1
ATOM 618 C C . THR A 1 78 ? -5.023 -3.83 10.406 1 98.5 78 THR A C 1
ATOM 620 O O . THR A 1 78 ? -4.09 -4.543 10.039 1 98.5 78 THR A O 1
ATOM 623 N N . ASP A 1 79 ? -6.168 -4.285 10.961 1 97.69 79 ASP A N 1
ATOM 624 C CA . ASP A 1 79 ? -6.383 -5.719 11.125 1 97.69 79 ASP A CA 1
ATOM 625 C C . ASP A 1 79 ? -7.457 -6.219 10.164 1 97.69 79 ASP A C 1
ATOM 627 O O . ASP A 1 79 ? -7.918 -5.477 9.297 1 97.69 79 ASP A O 1
ATOM 631 N N . ASP A 1 80 ? -7.742 -7.535 10.281 1 97.56 80 ASP A N 1
ATOM 632 C CA . ASP A 1 80 ? -8.664 -8.18 9.359 1 97.56 80 ASP A CA 1
ATOM 633 C C . ASP A 1 80 ? -10.047 -7.547 9.43 1 97.56 80 ASP A C 1
ATOM 635 O O . ASP A 1 80 ? -10.727 -7.41 8.406 1 97.56 80 ASP A O 1
ATOM 639 N N . GLU A 1 81 ? -10.484 -7.105 10.555 1 98 81 GLU A N 1
ATOM 640 C CA . GLU A 1 81 ? -11.812 -6.508 10.688 1 98 81 GLU A CA 1
ATOM 641 C C . GLU A 1 81 ? -11.906 -5.191 9.922 1 98 81 GLU A C 1
ATOM 643 O O . GLU A 1 81 ? -12.836 -4.984 9.148 1 98 81 GLU A O 1
ATOM 648 N N . VAL A 1 82 ? -10.93 -4.32 10.156 1 98.25 82 VAL A N 1
ATOM 649 C CA . VAL A 1 82 ? -10.883 -3.035 9.469 1 98.25 82 VAL A CA 1
ATOM 650 C C . VAL A 1 82 ? -10.773 -3.26 7.961 1 98.25 82 VAL A C 1
ATOM 652 O O . VAL A 1 82 ? -11.461 -2.604 7.176 1 98.25 82 VAL A O 1
ATOM 655 N N . GLU A 1 83 ? -9.969 -4.18 7.531 1 98.19 83 GLU A N 1
ATOM 656 C CA . GLU A 1 83 ? -9.695 -4.348 6.109 1 98.19 83 GLU A CA 1
ATOM 657 C C . GLU A 1 83 ? -10.859 -5.039 5.398 1 98.19 83 GLU A C 1
ATOM 659 O O . GLU A 1 83 ? -11.125 -4.77 4.227 1 98.19 83 GLU A O 1
ATOM 664 N N . ARG A 1 84 ? -11.586 -5.883 6.121 1 97.81 84 ARG A N 1
ATOM 665 C CA . ARG A 1 84 ? -12.805 -6.43 5.539 1 97.81 84 ARG A CA 1
ATOM 666 C C . ARG A 1 84 ? -13.797 -5.32 5.199 1 97.81 84 ARG A C 1
ATOM 668 O O . ARG A 1 84 ? -14.398 -5.328 4.125 1 97.81 84 ARG A O 1
ATOM 675 N N . LYS A 1 85 ? -13.984 -4.395 6.125 1 98.62 85 LYS A N 1
ATOM 676 C CA . LYS A 1 85 ? -14.859 -3.252 5.875 1 98.62 85 LYS A CA 1
ATOM 677 C C . LYS A 1 85 ? -14.336 -2.4 4.723 1 98.62 85 LYS A C 1
ATOM 679 O O . LYS A 1 85 ? -15.109 -1.925 3.893 1 98.62 85 LYS A O 1
ATOM 684 N N . ALA A 1 86 ? -13.023 -2.193 4.676 1 98.81 86 ALA A N 1
ATOM 685 C CA . ALA A 1 86 ? -12.422 -1.397 3.611 1 98.81 86 ALA A CA 1
ATOM 686 C C . ALA A 1 86 ? -12.609 -2.066 2.252 1 98.81 86 ALA A C 1
ATOM 688 O O . ALA A 1 86 ? -12.781 -1.386 1.237 1 98.81 86 ALA A O 1
ATOM 689 N N . LEU A 1 87 ? -12.523 -3.424 2.221 1 98.38 87 LEU A N 1
ATOM 690 C CA . LEU A 1 87 ? -12.734 -4.16 0.981 1 98.38 87 LEU A CA 1
ATOM 691 C C . LEU A 1 87 ? -14.148 -3.934 0.455 1 98.38 87 LEU A C 1
ATOM 693 O O . LEU A 1 87 ? -14.359 -3.824 -0.756 1 98.38 87 LEU A O 1
ATOM 697 N N . GLU A 1 88 ? -15.109 -3.877 1.373 1 98.25 88 GLU A N 1
ATOM 698 C CA . GLU A 1 88 ? -16.484 -3.588 0.973 1 98.25 88 GLU A CA 1
ATOM 699 C C . GLU A 1 88 ? -16.609 -2.188 0.38 1 98.25 88 GLU A C 1
ATOM 701 O O . GLU A 1 88 ? -17.281 -1.99 -0.627 1 98.25 88 GLU A O 1
ATOM 706 N N . VAL A 1 89 ? -15.984 -1.242 1.001 1 98.56 89 VAL A N 1
ATOM 707 C CA . VAL A 1 89 ? -15.984 0.13 0.504 1 98.56 89 VAL A CA 1
ATOM 708 C C . VAL A 1 89 ? -15.328 0.183 -0.872 1 98.56 89 VAL A C 1
ATOM 710 O O . VAL A 1 89 ? -15.852 0.817 -1.793 1 98.56 89 VAL A O 1
ATOM 713 N N . PHE A 1 90 ? -14.227 -0.467 -1.064 1 98.56 90 PHE A N 1
ATOM 714 C CA . PHE A 1 90 ? -13.508 -0.496 -2.328 1 98.56 90 PHE A CA 1
ATOM 715 C C . PHE A 1 90 ? -14.352 -1.127 -3.426 1 98.56 90 PHE A C 1
ATOM 717 O O . PHE A 1 90 ? -14.438 -0.598 -4.535 1 98.56 90 PHE A O 1
ATOM 724 N N . LYS A 1 91 ? -14.898 -2.254 -3.07 1 97.62 91 LYS A N 1
ATOM 725 C CA . LYS A 1 91 ? -15.719 -2.971 -4.039 1 97.62 91 LYS A CA 1
ATOM 726 C C . LYS A 1 91 ? -16.875 -2.102 -4.535 1 97.62 91 LYS A C 1
ATOM 728 O O . LYS A 1 91 ? -17.188 -2.102 -5.727 1 97.62 91 LYS A O 1
ATOM 733 N N . ALA A 1 92 ? -17.469 -1.394 -3.646 1 97.56 92 ALA A N 1
ATOM 734 C CA . ALA A 1 92 ? -18.594 -0.535 -3.984 1 97.56 92 ALA A CA 1
ATOM 735 C C . ALA A 1 92 ? -18.172 0.598 -4.914 1 97.56 92 ALA A C 1
ATOM 737 O O . ALA A 1 92 ? -18.984 1.157 -5.641 1 97.56 92 ALA A O 1
ATOM 738 N N . ARG A 1 93 ? -16.875 0.898 -4.977 1 97.19 93 ARG A N 1
ATOM 739 C CA . ARG A 1 93 ? -16.391 2.031 -5.75 1 97.19 93 ARG A CA 1
ATOM 740 C C . ARG A 1 93 ? -15.336 1.584 -6.762 1 97.19 93 ARG A C 1
ATOM 742 O O . ARG A 1 93 ? -14.484 2.377 -7.18 1 97.19 93 ARG A O 1
ATOM 749 N N . VAL A 1 94 ? -15.328 0.346 -7.094 1 96.06 94 VAL A N 1
ATOM 750 C CA . VAL A 1 94 ? -14.266 -0.291 -7.863 1 96.06 94 VAL A CA 1
ATOM 751 C C . VAL A 1 94 ? -14.18 0.345 -9.25 1 96.06 94 VAL A C 1
ATOM 753 O O . VAL A 1 94 ? -13.109 0.368 -9.867 1 96.06 94 VAL A O 1
ATOM 756 N N . TYR A 1 95 ? -15.203 0.953 -9.719 1 94.75 95 TYR A N 1
ATOM 757 C CA . TYR A 1 95 ? -15.219 1.548 -11.055 1 94.75 95 TYR A CA 1
ATOM 758 C C . TYR A 1 95 ? -15.055 3.061 -10.977 1 94.75 95 TYR A C 1
ATOM 760 O O . TYR A 1 95 ? -14.969 3.736 -12 1 94.75 95 TYR A O 1
ATOM 768 N N . GLU A 1 96 ? -14.992 3.592 -9.766 1 94.88 96 GLU A N 1
ATOM 769 C CA . GLU A 1 96 ? -14.703 5.012 -9.602 1 94.88 96 GLU A CA 1
ATOM 770 C C . GLU A 1 96 ? -13.227 5.309 -9.844 1 94.88 96 GLU A C 1
ATOM 772 O O . GLU A 1 96 ? -12.359 4.707 -9.211 1 94.88 96 GLU A O 1
ATOM 777 N N . LYS A 1 97 ? -12.977 6.234 -10.68 1 93.81 97 LYS A N 1
ATOM 778 C CA . LYS A 1 97 ? -11.602 6.562 -11.023 1 93.81 97 LYS A CA 1
ATOM 779 C C . LYS A 1 97 ? -10.891 7.254 -9.859 1 93.81 97 LYS A C 1
ATOM 781 O O . LYS A 1 97 ? -11.469 8.125 -9.203 1 93.81 97 LYS A O 1
ATOM 786 N N . GLY A 1 98 ? -9.734 6.809 -9.656 1 94.94 98 GLY A N 1
ATOM 787 C CA . GLY A 1 98 ? -8.836 7.543 -8.773 1 94.94 98 GLY A CA 1
ATOM 788 C C . GLY A 1 98 ? -8.984 7.156 -7.312 1 94.94 98 GLY A C 1
ATOM 789 O O . GLY A 1 98 ? -8.25 7.652 -6.457 1 94.94 98 GLY A O 1
ATOM 790 N N . PHE A 1 99 ? -9.969 6.301 -6.961 1 97.44 99 PHE A N 1
ATOM 791 C CA . PHE A 1 99 ? -10.164 5.871 -5.582 1 97.44 99 PHE A CA 1
ATOM 792 C C . PHE A 1 99 ? -9.422 4.566 -5.312 1 97.44 99 PHE A C 1
ATOM 794 O O . PHE A 1 99 ? -9.773 3.523 -5.867 1 97.44 99 PHE A O 1
ATOM 801 N N . SER A 1 100 ? -8.398 4.59 -4.434 1 98.38 100 SER A N 1
ATOM 802 C CA . SER A 1 100 ? -7.512 3.457 -4.195 1 98.38 100 SER A CA 1
ATOM 803 C C . SER A 1 100 ? -7.98 2.627 -3.004 1 98.38 100 SER A C 1
ATOM 805 O O . SER A 1 100 ? -8.898 3.027 -2.283 1 98.38 100 SER A O 1
ATOM 807 N N . TYR A 1 101 ? -7.391 1.479 -2.865 1 98.81 101 TYR A N 1
ATOM 808 C CA . TYR A 1 101 ? -7.676 0.671 -1.685 1 98.81 101 TYR A CA 1
ATOM 809 C C . TYR A 1 101 ? -7.211 1.377 -0.416 1 98.81 101 TYR A C 1
ATOM 811 O O . TYR A 1 101 ? -7.891 1.325 0.613 1 98.81 101 TYR A O 1
ATOM 819 N N . THR A 1 102 ? -6.047 2.059 -0.44 1 98.88 102 THR A N 1
ATOM 820 C CA . THR A 1 102 ? -5.574 2.861 0.682 1 98.88 102 THR A CA 1
ATOM 821 C C . THR A 1 102 ? -6.613 3.908 1.074 1 98.88 102 THR A C 1
ATOM 823 O O . THR A 1 102 ? -6.82 4.168 2.262 1 98.88 102 THR A O 1
ATOM 826 N N . ASP A 1 103 ? -7.266 4.523 0.094 1 98.81 103 ASP A N 1
ATOM 827 C CA . ASP A 1 103 ? -8.32 5.492 0.385 1 98.81 103 ASP A CA 1
ATOM 828 C C . ASP A 1 103 ? -9.492 4.836 1.108 1 98.81 103 ASP A C 1
ATOM 830 O O . ASP A 1 103 ? -10.047 5.402 2.051 1 98.81 103 ASP A O 1
ATOM 834 N N . ALA A 1 104 ? -9.875 3.652 0.647 1 98.88 104 ALA A N 1
ATOM 835 C CA . ALA A 1 104 ? -10.961 2.918 1.303 1 98.88 104 ALA A CA 1
ATOM 836 C C . ALA A 1 104 ? -10.617 2.631 2.762 1 98.88 104 ALA A C 1
ATOM 838 O O . ALA A 1 104 ? -11.453 2.811 3.65 1 98.88 104 ALA A O 1
ATOM 839 N N . ILE A 1 105 ? -9.383 2.188 3.016 1 98.88 105 ILE A N 1
ATOM 840 C CA . ILE A 1 105 ? -8.922 1.927 4.375 1 98.88 105 ILE A CA 1
ATOM 841 C C . ILE A 1 105 ? -8.984 3.211 5.195 1 98.88 105 ILE A C 1
ATOM 843 O O . ILE A 1 105 ? -9.445 3.203 6.34 1 98.88 105 ILE A O 1
ATOM 847 N N . SER A 1 106 ? -8.508 4.277 4.609 1 98.94 106 SER A N 1
ATOM 848 C CA . SER A 1 106 ? -8.492 5.562 5.297 1 98.94 106 SER A CA 1
ATOM 849 C C . SER A 1 106 ? -9.898 5.992 5.699 1 98.94 106 SER A C 1
ATOM 851 O O . SER A 1 106 ? -10.102 6.504 6.805 1 98.94 106 SER A O 1
ATOM 853 N N . GLU A 1 107 ? -10.859 5.789 4.809 1 98.81 107 GLU A N 1
ATOM 854 C CA . GLU A 1 107 ? -12.242 6.16 5.125 1 98.81 107 GLU A CA 1
ATOM 855 C C . GLU A 1 107 ? -12.773 5.352 6.301 1 98.81 107 GLU A C 1
ATOM 857 O O . GLU A 1 107 ? -13.383 5.906 7.219 1 98.81 107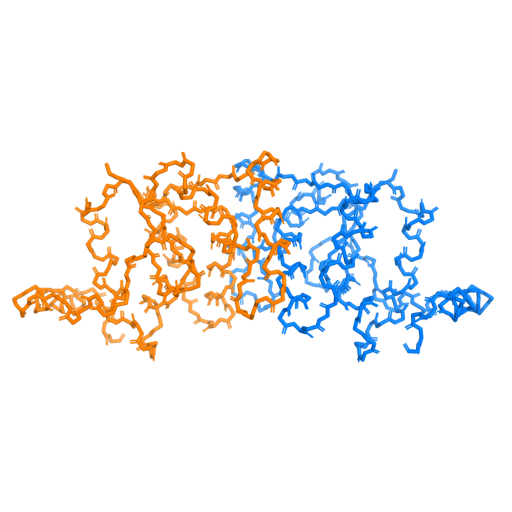 GLU A O 1
ATOM 862 N N . VAL A 1 108 ? -12.547 4.051 6.301 1 98.88 108 VAL A N 1
ATOM 863 C CA . VAL A 1 108 ? -13.047 3.168 7.352 1 98.88 108 VAL A CA 1
ATOM 864 C C . VAL A 1 108 ? -12.406 3.545 8.688 1 98.88 108 VAL A C 1
ATOM 866 O O . VAL A 1 108 ? -13.102 3.688 9.695 1 98.88 108 VAL A O 1
ATOM 869 N N . VAL A 1 109 ? -11.102 3.738 8.711 1 98.94 109 VAL A N 1
ATOM 870 C CA . VAL A 1 109 ? -10.375 4.043 9.938 1 98.94 109 VAL A CA 1
ATOM 871 C C . VAL A 1 109 ? -10.812 5.398 10.484 1 98.94 109 VAL A C 1
ATOM 873 O O . VAL A 1 109 ? -11.086 5.535 11.68 1 98.94 109 VAL A O 1
ATOM 876 N N . ALA A 1 110 ? -10.852 6.41 9.586 1 98.88 110 ALA A N 1
ATOM 877 C CA . ALA A 1 110 ? -11.25 7.75 10.008 1 98.88 110 ALA A CA 1
ATOM 878 C C . ALA A 1 110 ? -12.656 7.746 10.602 1 98.88 110 ALA A C 1
ATOM 880 O O . ALA A 1 110 ? -12.914 8.398 11.609 1 98.88 110 ALA A O 1
ATOM 881 N N . GLU A 1 111 ? -13.547 7.035 9.977 1 98.62 111 GLU A N 1
ATOM 882 C CA . GLU A 1 111 ? -14.93 6.969 10.438 1 98.62 111 GLU A CA 1
ATOM 883 C C . GLU A 1 111 ? -15.031 6.254 11.781 1 98.62 111 GLU A C 1
ATOM 885 O O . GLU A 1 111 ? -15.656 6.758 12.719 1 98.62 111 GLU A O 1
ATOM 890 N N . GLU A 1 112 ? -14.43 5.129 11.953 1 98.25 112 GLU A N 1
ATOM 891 C CA . GLU A 1 112 ? -14.547 4.297 13.148 1 98.25 112 GLU A CA 1
ATOM 892 C C . GLU A 1 112 ? -13.922 4.98 14.359 1 98.25 112 GLU A C 1
ATOM 894 O O . GLU A 1 112 ? -14.43 4.855 15.477 1 98.25 112 GLU A O 1
ATOM 899 N N . LEU A 1 113 ? -12.867 5.633 14.117 1 98.38 113 LEU A N 1
ATOM 900 C CA . LEU A 1 113 ? -12.141 6.234 15.227 1 98.38 113 LEU A CA 1
ATOM 901 C C . LEU A 1 113 ? -12.477 7.719 15.359 1 98.38 113 LEU A C 1
ATOM 903 O O . LEU A 1 113 ? -11.898 8.414 16.188 1 98.38 113 LEU A O 1
ATOM 907 N N . LYS A 1 114 ? -13.383 8.203 14.523 1 98.12 114 LYS A N 1
ATOM 908 C CA . LYS A 1 114 ? -13.844 9.594 14.539 1 98.12 114 LYS A CA 1
ATOM 909 C C . LYS A 1 114 ? -12.672 10.562 14.383 1 98.12 114 LYS A C 1
ATOM 911 O O . LYS A 1 114 ? -12.547 11.523 15.148 1 98.12 114 LYS A O 1
ATOM 916 N N . LEU A 1 115 ? -11.812 10.258 13.453 1 98.81 115 LEU A N 1
ATOM 917 C CA . LEU A 1 115 ? -10.664 11.109 13.148 1 98.81 115 LEU A CA 1
ATOM 918 C C . LEU A 1 115 ? -11.016 12.125 12.07 1 98.81 115 LEU A C 1
ATOM 920 O O . LEU A 1 115 ? -11.75 11.812 11.133 1 98.81 115 LEU A O 1
ATOM 924 N N . LYS A 1 116 ? -10.461 13.289 12.188 1 98.69 116 LYS A N 1
ATOM 925 C CA . LYS A 1 116 ? -10.469 14.211 11.055 1 98.69 116 LYS A CA 1
ATOM 926 C C . LYS A 1 116 ? -9.547 13.727 9.945 1 98.69 116 LYS A C 1
ATOM 928 O O . LYS A 1 116 ? -8.461 13.211 10.211 1 98.69 116 LYS A O 1
ATOM 933 N N . LEU A 1 117 ? -10.023 13.812 8.766 1 98.81 117 LEU A N 1
ATOM 934 C CA . LEU A 1 117 ? -9.211 13.391 7.625 1 98.81 117 LEU A CA 1
ATOM 935 C C . LEU A 1 117 ? -8.531 14.586 6.969 1 98.81 117 LEU A C 1
ATOM 937 O O . LEU A 1 117 ? -9.195 15.5 6.492 1 98.81 117 LEU A O 1
ATOM 941 N N . ILE A 1 118 ? -7.188 14.664 7.004 1 98.94 118 ILE A N 1
ATOM 942 C CA . ILE A 1 118 ? -6.402 15.703 6.348 1 98.94 118 ILE A CA 1
ATOM 943 C C . ILE A 1 118 ? -5.93 15.211 4.98 1 98.94 118 ILE A C 1
ATOM 945 O O . ILE A 1 118 ? -5.055 14.344 4.895 1 98.94 118 ILE A O 1
ATOM 949 N N . SER A 1 119 ? -6.535 15.68 3.957 1 98.88 119 SER A N 1
ATOM 950 C CA . SER A 1 119 ? -6.328 15.219 2.59 1 98.88 119 SER A CA 1
ATOM 951 C C . SER A 1 119 ? -6.781 16.266 1.575 1 98.88 119 SER A C 1
ATOM 953 O O . SER A 1 119 ? -7.617 17.109 1.885 1 98.88 119 SER A O 1
ATOM 955 N N . TYR A 1 120 ? -6.207 16.156 0.37 1 98.62 120 TYR A N 1
ATOM 956 C CA . TYR A 1 120 ? -6.637 17.016 -0.729 1 98.62 120 TYR A CA 1
ATOM 957 C C . TYR A 1 120 ? -7.695 16.328 -1.578 1 98.62 120 TYR A C 1
ATOM 959 O O . TYR A 1 120 ? -8.258 16.938 -2.498 1 98.62 120 TYR A O 1
ATOM 967 N N . ASP A 1 121 ? -7.906 15.055 -1.319 1 97.56 121 ASP A N 1
ATOM 968 C CA . ASP A 1 121 ? -8.711 14.234 -2.215 1 97.56 121 ASP A CA 1
ATOM 969 C C . ASP A 1 121 ? -10.203 14.43 -1.948 1 97.56 121 ASP A C 1
ATOM 971 O O . ASP A 1 121 ? -10.695 14.094 -0.873 1 97.56 121 ASP A O 1
ATOM 975 N N . SER A 1 122 ? -10.945 14.906 -2.93 1 95.62 122 SER A N 1
ATOM 976 C CA . SER A 1 122 ? -12.367 15.211 -2.793 1 95.62 122 SER A CA 1
ATOM 977 C C . SER A 1 122 ? -13.219 13.961 -2.961 1 95.62 122 SER A C 1
ATOM 979 O O . SER A 1 122 ? -14.445 14.008 -2.781 1 95.62 122 SER A O 1
ATOM 981 N N . ARG A 1 123 ? -12.617 12.82 -3.225 1 96.44 123 ARG A N 1
ATOM 982 C CA . ARG A 1 123 ? -13.367 11.594 -3.488 1 96.44 123 ARG A CA 1
ATOM 983 C C . ARG A 1 123 ? -13.781 10.914 -2.188 1 96.44 123 ARG A C 1
ATOM 985 O O . ARG A 1 123 ? -14.633 10.023 -2.189 1 96.44 123 ARG A O 1
ATOM 992 N N . PHE A 1 124 ? -13.125 11.312 -1.084 1 98 124 PHE A N 1
ATOM 993 C CA . PHE A 1 124 ? -13.523 10.75 0.198 1 98 124 PHE A CA 1
ATOM 994 C C . PHE A 1 124 ? -14.977 11.086 0.505 1 98 124 PHE A C 1
ATOM 996 O O . PHE A 1 124 ? -15.445 12.188 0.219 1 98 124 PHE A O 1
ATOM 1003 N N . SER A 1 125 ? -15.672 10.156 1.045 1 97.19 125 SER A N 1
ATOM 1004 C CA . SER A 1 125 ? -17.047 10.406 1.463 1 97.19 125 SER A CA 1
ATOM 1005 C C . SER A 1 125 ? -17.094 11.219 2.752 1 97.19 125 SER A C 1
ATOM 1007 O O . SER A 1 125 ? -18.156 11.758 3.111 1 97.19 125 SER A O 1
ATOM 1009 N N . LEU A 1 126 ? -16.047 11.336 3.461 1 98.12 126 LEU A N 1
ATOM 1010 C CA . LEU A 1 126 ? -15.898 12.117 4.688 1 98.12 126 LEU A CA 1
ATOM 1011 C C . LEU A 1 126 ? -15.391 13.516 4.383 1 98.12 126 LEU A C 1
ATOM 1013 O O . LEU A 1 126 ? -14.672 13.727 3.398 1 98.12 126 LEU A O 1
ATOM 1017 N N . PRO A 1 127 ? -15.781 14.508 5.215 1 97.81 127 PRO A N 1
ATOM 1018 C CA . PRO A 1 127 ? -15.148 15.82 5.062 1 97.81 127 PRO A CA 1
ATOM 1019 C C . PRO A 1 127 ? -13.633 15.766 5.219 1 97.81 127 PRO A C 1
ATOM 1021 O O . PRO A 1 127 ? -13.117 15.031 6.066 1 97.81 127 PRO A O 1
ATOM 1024 N N . THR A 1 128 ? -12.953 16.531 4.363 1 98.75 128 THR A N 1
ATOM 1025 C CA . THR A 1 128 ? -11.492 16.578 4.438 1 98.75 128 THR A CA 1
ATOM 1026 C C . THR A 1 128 ? -11.008 18 4.691 1 98.75 128 THR A C 1
ATOM 1028 O O . THR A 1 128 ? -11.719 18.969 4.402 1 98.75 128 THR A O 1
ATOM 1031 N N . ILE A 1 129 ? -9.875 18.062 5.289 1 98.38 129 ILE A N 1
ATOM 1032 C CA . ILE A 1 129 ? -9.141 19.312 5.477 1 98.38 129 ILE A CA 1
ATOM 1033 C C . ILE A 1 129 ? -7.887 19.297 4.598 1 98.38 129 ILE A C 1
ATOM 1035 O O . ILE A 1 129 ? -7.105 18.344 4.629 1 98.38 129 ILE A O 1
ATOM 1039 N N . GLY A 1 130 ? -7.695 20.281 3.754 1 98.31 130 GLY A N 1
ATOM 1040 C CA . GLY A 1 130 ? -6.445 20.328 3.008 1 98.31 130 GLY A CA 1
ATOM 1041 C C . GLY A 1 130 ? -6.473 21.328 1.87 1 98.31 130 GLY A C 1
ATOM 1042 O O . GLY A 1 130 ? -5.574 22.172 1.754 1 98.31 130 GLY A O 1
ATOM 1043 N N . ARG A 1 131 ? -7.539 21.328 1.137 1 96.88 131 ARG A N 1
ATOM 1044 C CA . ARG A 1 131 ? -7.633 22.172 -0.056 1 96.88 131 ARG A CA 1
ATOM 1045 C C . ARG A 1 131 ? -7.734 23.641 0.317 1 96.88 131 ARG A C 1
ATOM 1047 O O . ARG A 1 131 ? -8.516 24.016 1.194 1 96.88 131 ARG A O 1
ATOM 1054 N N . ASP A 1 132 ? -6.902 24.453 -0.331 1 97.44 132 ASP A N 1
ATOM 1055 C CA . ASP A 1 132 ? -6.887 25.891 -0.173 1 97.44 132 ASP A CA 1
ATOM 1056 C C . ASP A 1 132 ? -6.559 26.297 1.266 1 97.44 132 ASP A C 1
ATOM 1058 O O . ASP A 1 132 ? -7.004 27.328 1.746 1 97.44 132 ASP A O 1
ATOM 1062 N N . TYR A 1 133 ? -5.898 25.391 1.932 1 98.75 133 TYR A N 1
ATOM 1063 C CA . TYR A 1 133 ? -5.582 25.641 3.332 1 98.75 133 TYR A CA 1
ATOM 1064 C C . TYR A 1 133 ? -4.719 26.891 3.479 1 98.75 133 TYR A C 1
ATOM 1066 O O . TYR A 1 133 ? -4.996 27.75 4.316 1 98.75 133 TYR A O 1
ATOM 1074 N N . TRP A 1 134 ? -3.709 27.047 2.705 1 98.62 134 TRP A N 1
ATOM 1075 C CA . TRP A 1 134 ? -2.807 28.188 2.732 1 98.62 134 TRP A CA 1
ATOM 1076 C C . TRP A 1 134 ? -3.568 29.484 2.484 1 98.62 134 TRP A C 1
ATOM 1078 O O . TRP A 1 134 ? -3.404 30.453 3.225 1 98.62 134 TRP A O 1
ATOM 1088 N N . LYS A 1 135 ? -4.41 29.453 1.54 1 98.06 135 LYS A N 1
ATOM 1089 C CA . LYS A 1 135 ? -5.18 30.641 1.179 1 98.06 135 LYS A CA 1
ATOM 1090 C C . LYS A 1 135 ? -6.176 31 2.273 1 98.06 135 LYS A C 1
ATOM 1092 O O . LYS A 1 135 ? -6.574 32.156 2.402 1 98.06 135 LYS A O 1
ATOM 1097 N N . SER A 1 136 ? -6.578 30.047 3.002 1 98.31 136 SER A N 1
ATOM 1098 C CA . SER A 1 136 ? -7.574 30.266 4.047 1 98.31 136 SER A CA 1
ATOM 1099 C C . SER A 1 136 ? -6.961 30.953 5.262 1 98.31 136 SER A C 1
ATOM 1101 O O . SER A 1 136 ? -7.68 31.453 6.125 1 98.31 136 SER A O 1
ATOM 1103 N N . LEU A 1 137 ? -5.652 30.938 5.402 1 98.56 137 LEU A N 1
ATOM 1104 C CA . LEU A 1 137 ? -4.961 31.531 6.547 1 98.56 137 LEU A CA 1
ATOM 1105 C C . LEU A 1 137 ? -4.91 33.031 6.434 1 98.56 137 LEU A C 1
ATOM 1107 O O . LEU A 1 137 ? -4.887 33.594 5.328 1 98.56 137 LEU A O 1
ATOM 1111 N N . ASP A 1 138 ? -4.938 33.688 7.555 1 97.88 138 ASP A N 1
ATOM 1112 C CA . ASP A 1 138 ? -4.746 35.125 7.531 1 97.88 138 ASP A CA 1
ATOM 1113 C C . ASP A 1 138 ? -3.311 35.469 7.156 1 97.88 138 ASP A C 1
ATOM 1115 O O . ASP A 1 138 ? -2.418 34.625 7.227 1 97.88 138 ASP A O 1
ATOM 1119 N N . GLU A 1 139 ? -3.121 36.75 6.703 1 97.69 139 GLU A N 1
ATOM 1120 C CA . GLU A 1 139 ? -1.829 37.219 6.211 1 97.69 139 GLU A CA 1
ATOM 1121 C C . GLU A 1 139 ? -0.75 37.094 7.281 1 97.69 139 GLU A C 1
ATOM 1123 O O . GLU A 1 139 ? 0.394 36.75 6.98 1 97.69 139 GLU A O 1
ATOM 1128 N N . SER A 1 140 ? -1.054 37.438 8.461 1 98 140 SER A N 1
ATOM 1129 C CA . SER A 1 140 ? -0.085 37.375 9.547 1 98 140 SER A CA 1
ATOM 1130 C C . SER A 1 140 ? 0.426 35.938 9.742 1 98 140 SER A C 1
ATOM 1132 O O . SER A 1 140 ? 1.619 35.75 9.969 1 98 140 SER A O 1
ATOM 1134 N N . GLU A 1 141 ? -0.487 34.969 9.656 1 98.25 141 GLU A N 1
ATOM 1135 C CA . GLU A 1 141 ? -0.101 33.562 9.828 1 98.25 141 GLU A CA 1
ATOM 1136 C C . GLU A 1 141 ? 0.732 33.062 8.656 1 98.25 141 GLU A C 1
ATOM 1138 O O . GLU A 1 141 ? 1.683 32.312 8.836 1 98.25 141 GLU A O 1
ATOM 1143 N N . ARG A 1 142 ? 0.4 33.469 7.449 1 98.38 142 ARG A N 1
ATOM 1144 C CA . ARG A 1 142 ? 1.189 33.094 6.273 1 98.38 142 ARG A CA 1
ATOM 1145 C C . ARG A 1 142 ? 2.619 33.625 6.398 1 98.38 142 ARG A C 1
ATOM 1147 O O . ARG A 1 142 ? 3.57 32.906 6.055 1 98.38 142 ARG A O 1
ATOM 1154 N N . LYS A 1 143 ? 2.736 34.844 6.879 1 97.56 143 LYS A N 1
ATOM 1155 C CA . LYS A 1 143 ? 4.062 35.438 7.082 1 97.56 143 LYS A CA 1
ATOM 1156 C C . LYS A 1 143 ? 4.852 34.625 8.117 1 97.56 143 LYS A C 1
ATOM 1158 O O . LYS A 1 143 ? 6.051 34.406 7.953 1 97.56 143 LYS A O 1
ATOM 1163 N N . ARG A 1 144 ? 4.176 34.281 9.172 1 97.75 144 ARG A N 1
ATOM 1164 C CA . ARG A 1 144 ? 4.824 33.5 10.227 1 97.75 144 ARG A CA 1
ATOM 1165 C C . ARG A 1 144 ? 5.355 32.188 9.688 1 97.75 144 ARG A C 1
ATOM 1167 O O . ARG A 1 144 ? 6.512 31.828 9.93 1 97.75 144 ARG A O 1
ATOM 1174 N N . ILE A 1 145 ? 4.562 31.484 8.945 1 97.81 145 ILE A N 1
ATOM 1175 C CA . ILE A 1 145 ? 4.938 30.172 8.414 1 97.81 145 ILE A CA 1
ATOM 1176 C C . ILE A 1 145 ? 6.062 30.344 7.395 1 97.81 145 ILE A C 1
ATOM 1178 O O . ILE A 1 145 ? 7.008 29.547 7.371 1 97.81 145 ILE A O 1
ATOM 1182 N N . SER A 1 146 ? 6.012 31.359 6.582 1 95.94 146 SER A N 1
ATOM 1183 C CA . SER A 1 146 ? 7.062 31.625 5.605 1 95.94 146 SER A CA 1
ATOM 1184 C C . SER A 1 146 ? 8.398 31.891 6.293 1 95.94 146 SER A C 1
ATOM 1186 O O . SER A 1 146 ? 9.453 31.5 5.777 1 95.94 146 SER A O 1
ATOM 1188 N N . ALA A 1 147 ? 8.344 32.531 7.391 1 95.5 147 ALA A N 1
ATOM 1189 C CA . ALA A 1 147 ? 9.555 32.812 8.156 1 95.5 147 ALA A CA 1
ATOM 1190 C C . ALA A 1 147 ? 10.172 31.516 8.695 1 95.5 147 ALA A C 1
ATOM 1192 O O . ALA A 1 147 ? 11.391 31.359 8.719 1 95.5 147 ALA A O 1
ATOM 1193 N N . ILE A 1 148 ? 9.344 30.609 9.156 1 93.94 148 ILE A N 1
ATOM 1194 C CA . ILE A 1 148 ? 9.797 29.312 9.648 1 93.94 148 ILE A CA 1
ATOM 1195 C C . ILE A 1 148 ? 10.516 28.562 8.523 1 93.94 148 ILE A C 1
ATOM 1197 O O . ILE A 1 148 ? 11.547 27.938 8.75 1 93.94 148 ILE A O 1
ATOM 1201 N N . LEU A 1 149 ? 9.938 28.562 7.328 1 90.75 149 LEU A N 1
ATOM 1202 C CA . LEU A 1 149 ? 10.516 27.891 6.172 1 90.75 149 LEU A CA 1
ATOM 1203 C C . LEU A 1 149 ? 11.914 28.422 5.871 1 90.75 149 LEU A C 1
ATOM 1205 O O . LEU A 1 149 ? 12.82 27.641 5.555 1 90.75 149 LEU A O 1
ATOM 1209 N N . ARG A 1 150 ? 12.109 29.672 5.906 1 87.69 150 ARG A N 1
ATOM 1210 C CA . ARG A 1 150 ? 13.398 30.312 5.625 1 87.69 150 ARG A CA 1
ATOM 1211 C C . ARG A 1 150 ? 14.445 29.906 6.656 1 87.69 150 ARG A C 1
ATOM 1213 O O . ARG A 1 150 ? 15.602 29.641 6.309 1 87.69 150 ARG A O 1
ATOM 1220 N N . GLU A 1 151 ? 14.086 29.859 7.812 1 85.06 151 GLU A N 1
ATOM 1221 C CA . GLU A 1 151 ? 15.008 29.5 8.891 1 85.06 151 GLU A CA 1
ATOM 1222 C C . GLU A 1 151 ? 15.438 28.031 8.789 1 85.06 151 GLU A C 1
ATOM 1224 O O . GLU A 1 151 ? 16.578 27.703 9.109 1 85.06 151 GLU A O 1
ATOM 1229 N N . LYS A 1 152 ? 14.578 27.172 8.375 1 79.12 152 LYS A N 1
ATOM 1230 C CA . LYS A 1 152 ? 14.852 25.734 8.359 1 79.12 152 LYS A CA 1
ATOM 1231 C C . LYS A 1 152 ? 15.453 25.312 7.02 1 79.12 152 LYS A C 1
ATOM 1233 O O . LYS A 1 152 ? 15.875 24.156 6.867 1 79.12 152 LYS A O 1
ATOM 1238 N N . GLY A 1 153 ? 15.625 26.219 6.223 1 68.44 153 GLY A N 1
ATOM 1239 C CA . GLY A 1 153 ? 16.234 25.938 4.934 1 68.44 153 GLY A CA 1
ATOM 1240 C C . GLY A 1 153 ? 15.328 25.156 4 1 68.44 153 GLY A C 1
ATOM 1241 O O . GLY A 1 153 ? 15.812 24.438 3.123 1 68.44 153 GLY A O 1
ATOM 1242 N N . ILE A 1 154 ? 14.156 25.031 4.285 1 59.25 154 ILE A N 1
ATOM 1243 C CA . ILE A 1 154 ? 13.219 24.266 3.463 1 59.25 154 ILE A CA 1
ATOM 1244 C C . ILE A 1 154 ? 12.938 25.031 2.166 1 59.25 154 ILE A C 1
ATOM 1246 O O . ILE A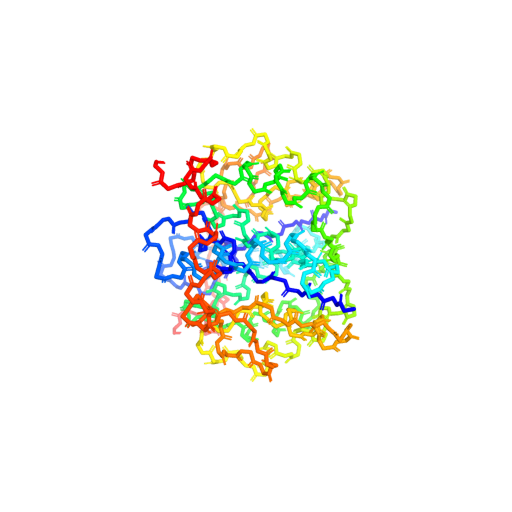 1 154 ? 12.68 24.422 1.127 1 59.25 154 ILE A O 1
ATOM 1250 N N . ASP A 1 155 ? 12.891 26.391 2.002 1 48.5 155 ASP A N 1
ATOM 1251 C CA . ASP A 1 155 ? 12.641 27.203 0.817 1 48.5 155 ASP A CA 1
ATOM 1252 C C . ASP A 1 155 ? 13.82 27.156 -0.152 1 48.5 155 ASP A C 1
ATOM 1254 O O . ASP A 1 155 ? 13.734 27.656 -1.274 1 48.5 155 ASP A O 1
ATOM 1258 N N . GLY A 1 156 ? 15.039 26.688 0.148 1 42.38 156 GLY A N 1
ATOM 1259 C CA . GLY A 1 156 ? 16.203 26.828 -0.717 1 42.38 156 GLY A CA 1
ATOM 1260 C C . GLY A 1 156 ? 16.781 25.5 -1.169 1 42.38 156 GLY A C 1
ATOM 1261 O O . GLY A 1 156 ? 16.531 24.469 -0.547 1 42.38 156 GLY A O 1
ATOM 1262 N N . MET B 1 1 ? 4.535 -26.797 2.172 1 90.88 1 MET B N 1
ATOM 1263 C CA . MET B 1 1 ? 5.082 -25.812 1.233 1 90.88 1 MET B CA 1
ATOM 1264 C C . MET B 1 1 ? 4.117 -24.656 1.039 1 90.88 1 MET B C 1
ATOM 1266 O O . MET B 1 1 ? 2.922 -24.859 0.825 1 90.88 1 MET B O 1
ATOM 1270 N N . ALA B 1 2 ? 4.559 -23.438 1.259 1 98.31 2 ALA B N 1
ATOM 1271 C CA . ALA B 1 2 ? 3.721 -22.25 1.079 1 98.31 2 ALA B CA 1
ATOM 1272 C C . ALA B 1 2 ? 4.465 -21.172 0.308 1 98.31 2 ALA B C 1
ATOM 1274 O O . ALA B 1 2 ? 5.695 -21.203 0.199 1 98.31 2 ALA B O 1
ATOM 1275 N N . ALA B 1 3 ? 3.662 -20.266 -0.331 1 98.88 3 ALA B N 1
ATOM 1276 C CA . ALA B 1 3 ? 4.27 -19.234 -1.173 1 98.88 3 ALA B CA 1
ATOM 1277 C C . ALA B 1 3 ? 3.604 -17.891 -0.954 1 98.88 3 ALA B C 1
ATOM 1279 O O . ALA B 1 3 ? 2.418 -17.812 -0.627 1 98.88 3 ALA B O 1
ATOM 1280 N N . LEU B 1 4 ? 4.387 -16.891 -1.046 1 98.94 4 LEU B N 1
ATOM 1281 C CA . LEU B 1 4 ? 3.945 -15.5 -1.099 1 98.94 4 LEU B CA 1
ATOM 1282 C C . LEU B 1 4 ? 3.967 -14.977 -2.529 1 98.94 4 LEU B C 1
ATOM 1284 O O . LEU B 1 4 ? 4.996 -15.039 -3.203 1 98.94 4 LEU B O 1
ATOM 1288 N N . ILE B 1 5 ? 2.809 -14.484 -3.031 1 98.94 5 ILE B N 1
ATOM 1289 C CA . ILE B 1 5 ? 2.703 -14.078 -4.43 1 98.94 5 ILE B CA 1
ATOM 1290 C C . ILE B 1 5 ? 2.709 -12.555 -4.527 1 98.94 5 ILE B C 1
ATOM 1292 O O . ILE B 1 5 ? 1.922 -11.875 -3.855 1 98.94 5 ILE B O 1
ATOM 1296 N N . ASP B 1 6 ? 3.578 -12.031 -5.34 1 98.81 6 ASP B N 1
ATOM 1297 C CA . ASP B 1 6 ? 3.807 -10.602 -5.539 1 98.81 6 ASP B CA 1
ATOM 1298 C C . ASP B 1 6 ? 2.768 -10.008 -6.484 1 98.81 6 ASP B C 1
ATOM 1300 O O . ASP B 1 6 ? 2.125 -10.734 -7.246 1 98.81 6 ASP B O 1
ATOM 1304 N N . THR B 1 7 ? 2.635 -8.703 -6.379 1 98.88 7 THR B N 1
ATOM 1305 C CA . THR B 1 7 ? 1.67 -7.957 -7.176 1 98.88 7 THR B CA 1
ATOM 1306 C C . THR B 1 7 ? 1.872 -8.227 -8.664 1 98.88 7 THR B C 1
ATOM 1308 O O . THR B 1 7 ? 0.902 -8.367 -9.414 1 98.88 7 THR B O 1
ATOM 1311 N N . GLY B 1 8 ? 3.104 -8.273 -9.109 1 98.69 8 GLY B N 1
ATOM 1312 C CA . GLY B 1 8 ? 3.426 -8.398 -10.523 1 98.69 8 GLY B CA 1
ATOM 1313 C C . GLY B 1 8 ? 2.822 -9.633 -11.164 1 98.69 8 GLY B C 1
ATOM 1314 O O . GLY B 1 8 ? 2.5 -9.633 -12.352 1 98.69 8 GLY B O 1
ATOM 1315 N N . ILE B 1 9 ? 2.658 -10.672 -10.43 1 98.94 9 ILE B N 1
ATOM 1316 C CA . ILE B 1 9 ? 2.096 -11.914 -10.945 1 98.94 9 ILE B CA 1
ATOM 1317 C C . ILE B 1 9 ? 0.633 -11.695 -11.328 1 98.94 9 ILE B C 1
ATOM 1319 O O . ILE B 1 9 ? 0.203 -12.094 -12.414 1 98.94 9 ILE B O 1
ATOM 1323 N N . PHE B 1 10 ? -0.125 -11.031 -10.469 1 98.81 10 PHE B N 1
ATOM 1324 C CA . PHE B 1 10 ? -1.538 -10.789 -10.727 1 98.81 10 PHE B CA 1
ATOM 1325 C C . PHE B 1 10 ? -1.716 -9.773 -11.859 1 98.81 10 PHE B C 1
ATOM 1327 O O . PHE B 1 10 ? -2.613 -9.922 -12.688 1 98.81 10 PHE B O 1
ATOM 1334 N N . PHE B 1 11 ? -0.869 -8.734 -11.836 1 98.81 11 PHE B N 1
ATOM 1335 C CA . PHE B 1 11 ? -0.92 -7.781 -12.938 1 98.81 11 PHE B CA 1
ATOM 1336 C C . PHE B 1 11 ? -0.664 -8.469 -14.273 1 98.81 11 PHE B C 1
ATOM 1338 O O . PHE B 1 11 ? -1.413 -8.281 -15.227 1 98.81 11 PHE B O 1
ATOM 1345 N N . GLY B 1 12 ? 0.388 -9.281 -14.312 1 98.62 12 GLY B N 1
ATOM 1346 C CA . GLY B 1 12 ? 0.708 -10.016 -15.523 1 98.62 12 GLY B CA 1
ATOM 1347 C C . GLY B 1 12 ? -0.387 -10.977 -15.953 1 98.62 12 GLY B C 1
ATOM 1348 O O . GLY B 1 12 ? -0.59 -11.203 -17.141 1 98.62 12 GLY B O 1
ATOM 1349 N N . PHE B 1 13 ? -1.077 -11.508 -15.031 1 98.44 13 PHE B N 1
ATOM 1350 C CA . PHE B 1 13 ? -2.15 -12.453 -15.312 1 98.44 13 PHE B CA 1
ATOM 1351 C C . PHE B 1 13 ? -3.303 -11.766 -16.031 1 98.44 13 PHE B C 1
ATOM 1353 O O . PHE B 1 13 ? -3.848 -12.312 -17 1 98.44 13 PHE B O 1
ATOM 1360 N N . TYR B 1 14 ? -3.625 -10.562 -15.641 1 98.06 14 TYR B N 1
ATOM 1361 C CA . TYR B 1 14 ? -4.797 -9.883 -16.188 1 98.06 14 TYR B CA 1
ATOM 1362 C C . TYR B 1 14 ? -4.414 -9.008 -17.375 1 98.06 14 TYR B C 1
ATOM 1364 O O . TYR B 1 14 ? -5.277 -8.609 -18.156 1 98.06 14 TYR B O 1
ATOM 1372 N N . SER B 1 15 ? -3.168 -8.641 -17.469 1 98.12 15 SER B N 1
ATOM 1373 C CA . SER B 1 15 ? -2.721 -7.758 -18.547 1 98.12 15 SER B CA 1
ATOM 1374 C C . SER B 1 15 ? -2.217 -8.555 -19.75 1 98.12 15 SER B C 1
ATOM 1376 O O . SER B 1 15 ? -1.06 -8.977 -19.766 1 98.12 15 SER B O 1
ATOM 1378 N N . LEU B 1 16 ? -3 -8.656 -20.766 1 95.81 16 LEU B N 1
ATOM 1379 C CA . LEU B 1 16 ? -2.682 -9.445 -21.953 1 95.81 16 LEU B CA 1
ATOM 1380 C C . LEU B 1 16 ? -1.441 -8.906 -22.656 1 95.81 16 LEU B C 1
ATOM 1382 O O . LEU B 1 16 ? -0.723 -9.656 -23.328 1 95.81 16 LEU B O 1
ATOM 1386 N N . LYS B 1 17 ? -1.16 -7.684 -22.5 1 96.44 17 LYS B N 1
ATOM 1387 C CA . LYS B 1 17 ? -0.051 -7.055 -23.219 1 96.44 17 LYS B CA 1
ATOM 1388 C C . LYS B 1 17 ? 1.23 -7.102 -22.391 1 96.44 17 LYS B C 1
ATOM 1390 O O . LYS B 1 17 ? 2.303 -6.734 -22.875 1 96.44 17 LYS B O 1
ATOM 1395 N N . ASP B 1 18 ? 1.118 -7.566 -21.156 1 97.69 18 ASP B N 1
ATOM 1396 C CA . ASP B 1 18 ? 2.287 -7.637 -20.281 1 97.69 18 ASP B CA 1
ATOM 1397 C C . ASP B 1 18 ? 3.287 -8.68 -20.797 1 97.69 18 ASP B C 1
ATOM 1399 O O . ASP B 1 18 ? 2.896 -9.766 -21.219 1 97.69 18 ASP B O 1
ATOM 1403 N N . VAL B 1 19 ? 4.598 -8.289 -20.734 1 97.56 19 VAL B N 1
ATOM 1404 C CA . VAL B 1 19 ? 5.672 -9.164 -21.203 1 97.56 19 VAL B CA 1
ATOM 1405 C C . VAL B 1 19 ? 5.66 -10.469 -20.406 1 97.56 19 VAL B C 1
ATOM 1407 O O . VAL B 1 19 ? 6.098 -11.508 -20.891 1 97.56 19 VAL B O 1
ATOM 1410 N N . HIS B 1 20 ? 5.078 -10.438 -19.219 1 98.31 20 HIS B N 1
ATOM 1411 C CA . HIS B 1 20 ? 5.062 -11.609 -18.344 1 98.31 20 HIS B CA 1
ATOM 1412 C C . HIS B 1 20 ? 3.691 -12.281 -18.344 1 98.31 20 HIS B C 1
ATOM 1414 O O . HIS B 1 20 ? 3.375 -13.055 -17.438 1 98.31 20 HIS B O 1
ATOM 1420 N N . HIS B 1 21 ? 2.82 -11.969 -19.312 1 98.12 21 HIS B N 1
ATOM 1421 C CA . HIS B 1 21 ? 1.461 -12.5 -19.312 1 98.12 21 HIS B CA 1
ATOM 1422 C C . HIS B 1 21 ? 1.463 -14.023 -19.25 1 98.12 21 HIS B C 1
ATOM 1424 O O . HIS B 1 21 ? 0.872 -14.609 -18.344 1 98.12 21 HIS B O 1
ATOM 1430 N N . MET B 1 22 ? 2.211 -14.648 -20.094 1 98 22 MET B N 1
ATOM 1431 C CA . MET B 1 22 ? 2.158 -16.109 -20.125 1 98 22 MET B CA 1
ATOM 1432 C C . MET B 1 22 ? 2.879 -16.719 -18.938 1 98 22 MET B C 1
ATOM 1434 O O . MET B 1 22 ? 2.475 -17.766 -18.422 1 98 22 MET B O 1
ATOM 1438 N N . ASP B 1 23 ? 3.99 -16.094 -18.484 1 98.75 23 ASP B N 1
ATOM 1439 C CA . ASP B 1 23 ? 4.578 -16.5 -17.203 1 98.75 23 ASP B CA 1
ATOM 1440 C C . ASP B 1 23 ? 3.535 -16.5 -16.094 1 98.75 23 ASP B C 1
ATOM 1442 O O . ASP B 1 23 ? 3.416 -17.469 -15.344 1 98.75 23 ASP B O 1
ATOM 1446 N N . SER B 1 24 ? 2.82 -15.406 -15.969 1 98.75 24 SER B N 1
ATOM 1447 C CA . SER B 1 24 ? 1.824 -15.227 -14.922 1 98.75 24 SER B CA 1
ATOM 1448 C C . SER B 1 24 ? 0.694 -16.234 -15.047 1 98.75 24 SER B C 1
ATOM 1450 O O . SER B 1 24 ? 0.242 -16.797 -14.047 1 98.75 24 SER B O 1
ATOM 1452 N N . VAL B 1 25 ? 0.252 -16.438 -16.281 1 98.25 25 VAL B N 1
ATOM 1453 C CA . VAL B 1 25 ? -0.801 -17.422 -16.5 1 98.25 25 VAL B CA 1
ATOM 1454 C C . VAL B 1 25 ? -0.346 -18.797 -16.016 1 98.25 25 VAL B C 1
ATOM 1456 O O . VAL B 1 25 ? -1.054 -19.453 -15.25 1 98.25 25 VAL B O 1
ATOM 1459 N N . ALA B 1 26 ? 0.787 -19.219 -16.438 1 98.75 26 ALA B N 1
ATOM 1460 C CA . ALA B 1 26 ? 1.314 -20.516 -16.047 1 98.75 26 ALA B CA 1
ATOM 1461 C C . ALA B 1 26 ? 1.489 -20.609 -14.531 1 98.75 26 ALA B C 1
ATOM 1463 O O . ALA B 1 26 ? 1.159 -21.625 -13.922 1 98.75 26 ALA B O 1
ATOM 1464 N N . ILE B 1 27 ? 2 -19.594 -13.914 1 98.81 27 ILE B N 1
ATOM 1465 C CA . ILE B 1 27 ? 2.229 -19.547 -12.477 1 98.81 27 ILE B CA 1
ATOM 1466 C C . ILE B 1 27 ? 0.896 -19.656 -11.742 1 98.81 27 ILE B C 1
ATOM 1468 O O . ILE B 1 27 ? 0.766 -20.422 -10.781 1 98.81 27 ILE B O 1
ATOM 1472 N N . VAL B 1 28 ? -0.077 -18.891 -12.156 1 98.44 28 VAL B N 1
ATOM 1473 C CA . VAL B 1 28 ? -1.38 -18.891 -11.492 1 98.44 28 VAL B CA 1
ATOM 1474 C C . VAL B 1 28 ? -2.021 -20.281 -11.633 1 98.44 28 VAL B C 1
ATOM 1476 O O . VAL B 1 28 ? -2.568 -20.812 -10.664 1 98.44 28 VAL B O 1
ATOM 1479 N N . VAL B 1 29 ? -1.948 -20.859 -12.82 1 98.06 29 VAL B N 1
ATOM 1480 C CA . VAL B 1 29 ? -2.484 -22.203 -13.039 1 98.06 29 VAL B CA 1
ATOM 1481 C C . VAL B 1 29 ? -1.812 -23.188 -12.086 1 98.06 29 VAL B C 1
ATOM 1483 O O . VAL B 1 29 ? -2.488 -23.922 -11.359 1 98.06 29 VAL B O 1
ATOM 1486 N N . HIS B 1 30 ? -0.521 -23.156 -12.023 1 98.56 30 HIS B N 1
ATOM 1487 C CA . HIS B 1 30 ? 0.211 -24.078 -11.164 1 98.56 30 HIS B CA 1
ATOM 1488 C C . HIS B 1 30 ? -0.046 -23.781 -9.695 1 98.56 30 HIS B C 1
ATOM 1490 O O . HIS B 1 30 ? -0.125 -24.703 -8.875 1 98.56 30 HIS B O 1
ATOM 1496 N N . ALA B 1 31 ? -0.123 -22.562 -9.336 1 98.19 31 ALA B N 1
ATOM 1497 C CA . ALA B 1 31 ? -0.389 -22.188 -7.953 1 98.19 31 ALA B CA 1
ATOM 1498 C C . ALA B 1 31 ? -1.745 -22.719 -7.488 1 98.19 31 ALA B C 1
ATOM 1500 O O . ALA B 1 31 ? -1.856 -23.297 -6.406 1 98.19 31 ALA B O 1
ATOM 1501 N N . VAL B 1 32 ? -2.758 -22.516 -8.281 1 96.75 32 VAL B N 1
ATOM 1502 C CA . VAL B 1 32 ? -4.109 -22.906 -7.895 1 96.75 32 VAL B CA 1
ATOM 1503 C C . VAL B 1 32 ? -4.223 -24.438 -7.887 1 96.75 32 VAL B C 1
ATOM 1505 O O . VAL B 1 32 ? -5.043 -25 -7.164 1 96.75 32 VAL B O 1
ATOM 1508 N N . GLU B 1 33 ? -3.373 -25.047 -8.664 1 97.25 33 GLU B N 1
ATOM 1509 C CA . GLU B 1 33 ? -3.334 -26.516 -8.68 1 97.25 33 GLU B CA 1
ATOM 1510 C C . GLU B 1 33 ? -2.566 -27.062 -7.48 1 97.25 33 GLU B C 1
ATOM 1512 O O . GLU B 1 33 ? -2.504 -28.266 -7.273 1 97.25 33 GLU B O 1
ATOM 1517 N N . GLY B 1 34 ? -1.924 -26.234 -6.73 1 97.75 34 GLY B N 1
ATOM 1518 C CA . GLY B 1 34 ? -1.345 -26.625 -5.457 1 97.75 34 GLY B CA 1
ATOM 1519 C C . GLY B 1 34 ? 0.155 -26.844 -5.527 1 97.75 34 GLY B C 1
ATOM 1520 O O . GLY B 1 34 ? 0.751 -27.406 -4.602 1 97.75 34 GLY B O 1
ATOM 1521 N N . LYS B 1 35 ? 0.789 -26.391 -6.574 1 98 35 LYS B N 1
ATOM 1522 C CA . LYS B 1 35 ? 2.213 -26.641 -6.766 1 98 35 LYS B CA 1
ATOM 1523 C C . LYS B 1 35 ? 3.029 -26.141 -5.582 1 98 35 LYS B C 1
ATOM 1525 O O . LYS B 1 35 ? 4.027 -26.75 -5.195 1 98 35 LYS B O 1
ATOM 1530 N N . TRP B 1 36 ? 2.633 -25.078 -4.992 1 98.31 36 TRP B N 1
ATOM 1531 C CA . TRP B 1 36 ? 3.428 -24.484 -3.93 1 98.31 36 TRP B CA 1
ATOM 1532 C C . TRP B 1 36 ? 2.67 -24.484 -2.605 1 98.31 36 TRP B C 1
ATOM 1534 O O . TRP B 1 36 ? 3.006 -23.734 -1.686 1 98.31 36 TRP B O 1
ATOM 1544 N N . GLY B 1 37 ? 1.646 -25.281 -2.521 1 98.06 37 GLY B N 1
ATOM 1545 C CA . GLY B 1 37 ? 0.873 -25.344 -1.293 1 98.06 37 GLY B CA 1
ATOM 1546 C C . GLY B 1 37 ? -0.011 -24.141 -1.07 1 98.06 37 GLY B C 1
ATOM 1547 O O . GLY B 1 37 ? -0.672 -23.672 -1.997 1 98.06 37 GLY B O 1
ATOM 1548 N N . ARG B 1 38 ? -0.07 -23.688 0.223 1 98.38 38 ARG B N 1
ATOM 1549 C CA . ARG B 1 38 ? -0.906 -22.531 0.542 1 98.38 38 ARG B CA 1
ATOM 1550 C C . ARG B 1 38 ? -0.344 -21.266 -0.083 1 98.38 38 ARG B C 1
ATOM 1552 O O . ARG B 1 38 ? 0.873 -21.062 -0.112 1 98.38 38 ARG B O 1
ATOM 1559 N N . LEU B 1 39 ? -1.22 -20.484 -0.55 1 98.88 39 LEU B N 1
ATOM 1560 C CA . LEU B 1 39 ? -0.852 -19.234 -1.222 1 98.88 39 LEU B CA 1
ATOM 1561 C C . LEU B 1 39 ? -1.168 -18.031 -0.346 1 98.88 39 LEU B C 1
ATOM 1563 O O . LEU B 1 39 ? -2.273 -17.922 0.188 1 98.88 39 LEU B O 1
ATOM 1567 N N . PHE B 1 40 ? -0.179 -17.156 -0.169 1 98.94 40 PHE B N 1
ATOM 1568 C CA . PHE B 1 40 ? -0.32 -15.992 0.698 1 98.94 40 PHE B CA 1
ATOM 1569 C C . PHE B 1 40 ? -0.076 -14.703 -0.08 1 98.94 40 PHE B C 1
ATOM 1571 O O . PHE B 1 40 ? 0.68 -14.695 -1.054 1 98.94 40 PHE B O 1
ATOM 1578 N N . VAL B 1 41 ? -0.704 -13.703 0.299 1 98.94 41 VAL B N 1
ATOM 1579 C CA . VAL B 1 41 ? -0.321 -12.32 0.066 1 98.94 41 VAL B CA 1
ATOM 1580 C C . VAL B 1 41 ? -0.341 -11.547 1.385 1 98.94 41 VAL B C 1
ATOM 1582 O O . VAL B 1 41 ? -1.001 -11.961 2.342 1 98.94 41 VAL B O 1
ATOM 1585 N N . THR B 1 42 ? 0.438 -10.484 1.473 1 98.94 42 THR B N 1
ATOM 1586 C CA . THR B 1 42 ? 0.246 -9.547 2.578 1 98.94 42 THR B CA 1
ATOM 1587 C C . THR B 1 42 ? -0.855 -8.547 2.254 1 98.94 42 THR B C 1
ATOM 1589 O O . THR B 1 42 ? -1.208 -8.359 1.088 1 98.94 42 THR B O 1
ATOM 1592 N N . ASN B 1 43 ? -1.367 -7.891 3.287 1 98.88 43 ASN B N 1
ATOM 1593 C CA . ASN B 1 43 ? -2.354 -6.844 3.043 1 98.88 43 ASN B CA 1
ATOM 1594 C C . ASN B 1 43 ? -1.76 -5.688 2.242 1 98.88 43 ASN B C 1
ATOM 1596 O O . ASN B 1 43 ? -2.477 -5 1.514 1 98.88 43 ASN B O 1
ATOM 1600 N N . HIS B 1 44 ? -0.459 -5.5 2.264 1 98.94 44 HIS B N 1
ATOM 1601 C CA . HIS B 1 44 ? 0.188 -4.496 1.431 1 98.94 44 HIS B CA 1
ATOM 1602 C C . HIS B 1 44 ? 0.197 -4.918 -0.035 1 98.94 44 HIS B C 1
ATOM 1604 O O . HIS B 1 44 ? -0.012 -4.09 -0.925 1 98.94 44 HIS B O 1
ATOM 1610 N N . ILE B 1 45 ? 0.484 -6.191 -0.318 1 98.94 45 ILE B N 1
ATOM 1611 C CA . ILE B 1 45 ? 0.422 -6.703 -1.683 1 98.94 45 ILE B CA 1
ATOM 1612 C C . ILE B 1 45 ? -1.011 -6.613 -2.203 1 98.94 45 ILE B C 1
ATOM 1614 O O . ILE B 1 45 ? -1.236 -6.262 -3.363 1 98.94 45 ILE B O 1
ATOM 1618 N N . LEU B 1 46 ? -1.97 -6.988 -1.318 1 98.88 46 LEU B N 1
ATOM 1619 C CA . LEU B 1 46 ? -3.375 -6.871 -1.688 1 98.88 46 LEU B CA 1
ATOM 1620 C C . LEU B 1 46 ? -3.719 -5.438 -2.076 1 98.88 46 LEU B C 1
ATOM 1622 O O . LEU B 1 46 ? -4.355 -5.199 -3.105 1 98.88 46 LEU B O 1
ATOM 1626 N N . ASP B 1 47 ? -3.293 -4.48 -1.263 1 98.94 47 ASP B N 1
ATOM 1627 C CA . ASP B 1 47 ? -3.525 -3.062 -1.515 1 98.94 47 ASP B CA 1
ATOM 1628 C C . ASP B 1 47 ? -2.938 -2.641 -2.859 1 98.94 47 ASP B C 1
ATOM 1630 O O . ASP B 1 47 ? -3.631 -2.043 -3.686 1 98.94 47 ASP B O 1
ATOM 1634 N N . GLU B 1 48 ? -1.68 -2.957 -3.064 1 98.81 48 GLU B N 1
ATOM 1635 C CA . GLU B 1 48 ? -0.984 -2.621 -4.305 1 98.81 48 GLU B CA 1
ATOM 1636 C C . GLU B 1 48 ? -1.673 -3.25 -5.512 1 98.81 48 GLU B C 1
ATOM 1638 O O . GLU B 1 48 ? -1.851 -2.596 -6.539 1 98.81 48 GLU B O 1
ATOM 1643 N N . THR B 1 49 ? -2.096 -4.52 -5.43 1 98.88 49 THR B N 1
ATOM 1644 C CA . THR B 1 49 ? -2.703 -5.254 -6.535 1 98.88 49 THR B CA 1
ATOM 1645 C C . THR B 1 49 ? -4.047 -4.645 -6.918 1 98.88 49 THR B C 1
ATOM 1647 O O . THR B 1 49 ? -4.281 -4.328 -8.086 1 98.88 49 THR B O 1
ATOM 1650 N N . LEU B 1 50 ? -4.922 -4.426 -5.91 1 98.81 50 LEU B N 1
ATOM 1651 C CA . LEU B 1 50 ? -6.25 -3.881 -6.168 1 98.81 50 LEU B CA 1
ATOM 1652 C C . LEU B 1 50 ? -6.152 -2.492 -6.793 1 98.81 50 LEU B C 1
ATOM 1654 O O . LEU B 1 50 ? -6.828 -2.201 -7.781 1 98.81 50 LEU B O 1
ATOM 1658 N N . THR B 1 51 ? -5.316 -1.663 -6.227 1 98.69 51 THR B N 1
ATOM 1659 C CA . THR B 1 51 ? -5.164 -0.292 -6.699 1 98.69 51 THR B CA 1
ATOM 1660 C C . THR B 1 51 ? -4.582 -0.269 -8.109 1 98.69 51 THR B C 1
ATOM 1662 O O . THR B 1 51 ? -5.078 0.45 -8.977 1 98.69 51 THR B O 1
ATOM 1665 N N . LEU B 1 52 ? -3.555 -1.057 -8.359 1 98.44 52 LEU B N 1
ATOM 1666 C CA . LEU B 1 52 ? -2.912 -1.126 -9.664 1 98.44 52 LEU B CA 1
ATOM 1667 C C . LEU B 1 52 ? -3.893 -1.603 -10.727 1 98.44 52 LEU B C 1
ATOM 1669 O O . LEU B 1 52 ? -3.988 -1.005 -11.805 1 98.44 52 LEU B O 1
ATOM 1673 N N . LEU B 1 53 ? -4.594 -2.742 -10.477 1 98.44 53 LEU B N 1
ATOM 1674 C CA . LEU B 1 53 ? -5.551 -3.27 -11.445 1 98.44 53 LEU B CA 1
ATOM 1675 C C . LEU B 1 53 ? -6.617 -2.23 -11.773 1 98.44 53 LEU B C 1
ATOM 1677 O O . LEU B 1 53 ? -6.957 -2.031 -12.945 1 98.44 53 LEU B O 1
ATOM 1681 N N . LYS B 1 54 ? -7.094 -1.613 -10.75 1 98 54 LYS B N 1
ATOM 1682 C CA . LYS B 1 54 ? -8.109 -0.583 -10.953 1 98 54 LYS B CA 1
ATOM 1683 C C . LYS B 1 54 ? -7.57 0.549 -11.828 1 98 54 LYS B C 1
ATOM 1685 O O . LYS B 1 54 ? -8.219 0.953 -12.797 1 98 54 LYS B O 1
ATOM 1690 N N . TYR B 1 55 ? -6.359 1.074 -11.531 1 97.31 55 TYR B N 1
ATOM 1691 C CA . TYR B 1 55 ? -5.797 2.219 -12.234 1 97.31 55 TYR B CA 1
ATOM 1692 C C . TYR B 1 55 ? -5.473 1.859 -13.68 1 97.31 55 TYR B C 1
ATOM 1694 O O . TYR B 1 55 ? -5.539 2.713 -14.57 1 97.31 55 TYR B O 1
ATOM 1702 N N . LYS B 1 56 ? -5.215 0.609 -13.93 1 97.38 56 LYS B N 1
ATOM 1703 C CA . LYS B 1 56 ? -4.867 0.146 -15.266 1 97.38 56 LYS B CA 1
ATOM 1704 C C . LYS B 1 56 ? -6.102 -0.36 -16.016 1 97.38 56 LYS B C 1
ATOM 1706 O O . LYS B 1 56 ? -5.988 -0.94 -17.094 1 97.38 56 LYS B O 1
ATOM 1711 N N . LYS B 1 57 ? -7.309 -0.149 -15.383 1 96.75 57 LYS B N 1
ATOM 1712 C CA . LYS B 1 57 ? -8.586 -0.548 -15.969 1 96.75 57 LYS B CA 1
ATOM 1713 C C . LYS B 1 57 ? -8.625 -2.053 -16.219 1 96.75 57 LYS B C 1
ATOM 1715 O O . LYS B 1 57 ? -9.148 -2.506 -17.234 1 96.75 57 LYS B O 1
ATOM 1720 N N . LEU B 1 58 ? -7.922 -2.76 -15.461 1 97.62 58 LEU B N 1
ATOM 1721 C CA . LEU B 1 58 ? -8.008 -4.215 -15.414 1 97.62 58 LEU B CA 1
ATOM 1722 C C . LEU B 1 58 ? -9.023 -4.672 -14.367 1 97.62 58 LEU B C 1
ATOM 1724 O O . LEU B 1 58 ? -9.461 -3.875 -13.539 1 97.62 58 LEU B O 1
ATOM 1728 N N . PRO B 1 59 ? -9.492 -5.922 -14.438 1 97.12 59 PRO B N 1
ATOM 1729 C CA . PRO B 1 59 ? -10.641 -6.332 -13.633 1 97.12 59 PRO B CA 1
ATOM 1730 C C . PRO B 1 59 ? -10.281 -6.602 -12.172 1 97.12 59 PRO B C 1
ATOM 1732 O O . PRO B 1 59 ? -10.242 -7.758 -11.75 1 97.12 59 PRO B O 1
ATOM 1735 N N . ALA B 1 60 ? -10.211 -5.566 -11.391 1 98.25 60 ALA B N 1
ATOM 1736 C CA . ALA B 1 60 ? -9.969 -5.676 -9.953 1 98.25 60 ALA B CA 1
ATOM 1737 C C . ALA B 1 60 ? -11.078 -6.465 -9.266 1 98.25 60 ALA B C 1
ATOM 1739 O O . ALA B 1 60 ? -10.836 -7.188 -8.297 1 98.25 60 ALA B O 1
ATOM 1740 N N . ASP B 1 61 ? -12.289 -6.348 -9.789 1 97.06 61 ASP B N 1
ATOM 1741 C CA . ASP B 1 61 ? -13.422 -7.082 -9.234 1 97.06 61 ASP B CA 1
ATOM 1742 C C . ASP B 1 61 ? -13.25 -8.586 -9.438 1 97.06 61 ASP B C 1
ATOM 1744 O O . ASP B 1 61 ? -13.594 -9.383 -8.555 1 97.06 61 ASP B O 1
ATOM 1748 N N . LYS B 1 62 ? -12.734 -9.016 -10.578 1 97.06 62 LYS B N 1
ATOM 1749 C CA . LYS B 1 62 ? -12.492 -10.43 -10.828 1 97.06 62 LYS B CA 1
ATOM 1750 C C . LYS B 1 62 ? -11.367 -10.961 -9.953 1 97.06 62 LYS B C 1
ATOM 1752 O O . LYS B 1 62 ? -11.398 -12.109 -9.516 1 97.06 62 LYS B O 1
ATOM 1757 N N . PHE B 1 63 ? -10.375 -10.133 -9.75 1 98.38 63 PHE B N 1
ATOM 1758 C CA . PHE B 1 63 ? -9.328 -10.5 -8.805 1 98.38 63 PHE B CA 1
ATOM 1759 C C . PHE B 1 63 ? -9.914 -10.734 -7.414 1 98.38 63 PHE B C 1
ATOM 1761 O O . PHE B 1 63 ? -9.602 -11.742 -6.77 1 98.38 63 PHE B O 1
ATOM 1768 N N . LEU B 1 64 ? -10.703 -9.836 -6.945 1 98 64 LEU B N 1
ATOM 1769 C CA . LEU B 1 64 ? -11.336 -9.969 -5.637 1 98 64 LEU B CA 1
ATOM 1770 C C . LEU B 1 64 ? -1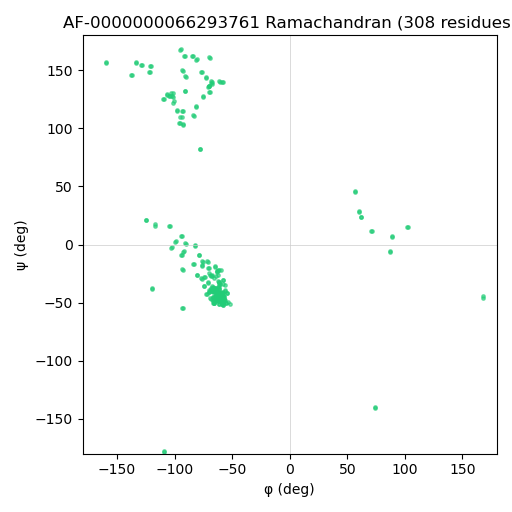2.148 -11.258 -5.559 1 98 64 LEU B C 1
ATOM 1772 O O . LEU B 1 64 ? -12.008 -12.031 -4.605 1 98 64 LEU B O 1
ATOM 1776 N N . GLU B 1 65 ? -12.922 -11.484 -6.531 1 96.88 65 GLU B N 1
ATOM 1777 C CA . GLU B 1 65 ? -13.805 -12.648 -6.551 1 96.88 65 GLU B CA 1
ATOM 1778 C C . GLU B 1 65 ? -13.008 -13.945 -6.68 1 96.88 65 GLU B C 1
ATOM 1780 O O . GLU B 1 65 ? -13.234 -14.891 -5.93 1 96.88 65 GLU B O 1
ATOM 1785 N N . GLY B 1 66 ? -12.094 -13.961 -7.566 1 96.69 66 GLY B N 1
ATOM 1786 C CA . GLY B 1 66 ? -11.406 -15.188 -7.938 1 96.69 66 GLY B CA 1
ATOM 1787 C C . GLY B 1 66 ? -10.305 -15.57 -6.965 1 96.69 66 GLY B C 1
ATOM 1788 O O . GLY B 1 66 ? -10.008 -16.75 -6.801 1 96.69 66 GLY B O 1
ATOM 1789 N N . PHE B 1 67 ? -9.734 -14.617 -6.266 1 97.81 67 PHE B N 1
ATOM 1790 C CA . PHE B 1 67 ? -8.555 -14.93 -5.477 1 97.81 67 PHE B CA 1
ATOM 1791 C C . PHE B 1 67 ? -8.797 -14.648 -3.998 1 97.81 67 PHE B C 1
ATOM 1793 O O . PHE B 1 67 ? -8.336 -15.391 -3.133 1 97.81 67 PHE B O 1
ATOM 1800 N N . VAL B 1 68 ? -9.5 -13.625 -3.695 1 97.06 68 VAL B N 1
ATOM 1801 C CA . VAL B 1 68 ? -9.648 -13.195 -2.309 1 97.06 68 VAL B CA 1
ATOM 1802 C C . VAL B 1 68 ? -10.906 -13.812 -1.706 1 97.06 68 VAL B C 1
ATOM 1804 O O . VAL B 1 68 ? -10.828 -14.578 -0.741 1 97.06 68 VAL B O 1
ATOM 1807 N N . GLU B 1 69 ? -12.008 -13.609 -2.332 1 96.19 69 GLU B N 1
ATOM 1808 C CA . GLU B 1 69 ? -13.297 -14.062 -1.807 1 96.19 69 GLU B CA 1
ATOM 1809 C C . GLU B 1 69 ? -13.445 -15.578 -1.959 1 96.19 69 GLU B C 1
ATOM 1811 O O . GLU B 1 69 ? -14.156 -16.219 -1.181 1 96.19 69 GLU B O 1
ATOM 1816 N N . SER B 1 70 ? -12.797 -16.125 -2.953 1 96.88 70 SER B N 1
ATOM 1817 C CA . SER B 1 70 ? -12.844 -17.562 -3.182 1 96.88 70 SER B CA 1
ATOM 1818 C C . SER B 1 70 ? -12.086 -18.328 -2.1 1 96.88 70 SER B C 1
ATOM 1820 O O . SER B 1 70 ? -12.234 -19.531 -1.963 1 96.88 70 SER B O 1
ATOM 1822 N N . GLY B 1 71 ? -11.219 -17.656 -1.427 1 96.69 71 GLY B N 1
ATOM 1823 C CA . GLY B 1 71 ? -10.422 -18.281 -0.386 1 96.69 71 GLY B CA 1
ATOM 1824 C C . GLY B 1 71 ? -9.133 -18.891 -0.906 1 96.69 71 GLY B C 1
ATOM 1825 O O . GLY B 1 71 ? -8.375 -19.5 -0.148 1 96.69 71 GLY B O 1
ATOM 1826 N N . VAL B 1 72 ? -8.805 -18.672 -2.152 1 97.25 72 VAL B N 1
ATOM 1827 C CA . VAL B 1 72 ? -7.578 -19.188 -2.762 1 97.25 72 VAL B CA 1
ATOM 1828 C C . VAL B 1 72 ? -6.363 -18.531 -2.117 1 97.25 72 VAL B C 1
ATOM 1830 O O . VAL B 1 72 ? -5.348 -19.188 -1.873 1 97.25 72 VAL B O 1
ATOM 1833 N N . LEU B 1 73 ? -6.477 -17.297 -1.819 1 98.44 73 LEU B N 1
ATOM 1834 C CA . LEU B 1 73 ? -5.383 -16.547 -1.211 1 98.44 73 LEU B CA 1
ATOM 1835 C C . LEU B 1 73 ? -5.602 -16.391 0.289 1 98.44 73 LEU B C 1
ATOM 1837 O O . LEU B 1 73 ? -6.711 -16.062 0.727 1 98.44 73 LEU B O 1
ATOM 1841 N N . ASN B 1 74 ? -4.641 -16.688 0.985 1 98.38 74 ASN B N 1
ATOM 1842 C CA . ASN B 1 74 ? -4.578 -16.328 2.398 1 98.38 74 ASN B CA 1
ATOM 1843 C C . ASN B 1 74 ? -3.906 -14.977 2.602 1 98.38 74 ASN B C 1
ATOM 1845 O O . ASN B 1 74 ? -2.822 -14.727 2.072 1 98.38 74 ASN B O 1
ATOM 1849 N N . ILE B 1 75 ? -4.539 -14.125 3.402 1 98.69 75 ILE B N 1
ATOM 1850 C CA . ILE B 1 75 ? -4.008 -12.781 3.586 1 98.69 75 ILE B CA 1
ATOM 1851 C C . ILE B 1 75 ? -3.281 -12.695 4.926 1 98.69 75 ILE B C 1
ATOM 1853 O O . ILE B 1 75 ? -3.838 -13.055 5.965 1 98.69 75 ILE B O 1
ATOM 1857 N N . ILE B 1 76 ? -2.086 -12.242 4.918 1 98.75 76 ILE B N 1
ATOM 1858 C CA . ILE B 1 76 ? -1.329 -11.914 6.125 1 98.75 76 ILE B CA 1
ATOM 1859 C C . ILE B 1 76 ? -1.47 -10.43 6.438 1 98.75 76 ILE B C 1
ATOM 1861 O O . ILE B 1 76 ? -0.992 -9.578 5.68 1 98.75 76 ILE B O 1
ATOM 1865 N N . TYR B 1 77 ? -2.189 -10.156 7.504 1 98.56 77 TYR B N 1
ATOM 1866 C CA . TYR B 1 77 ? -2.25 -8.789 8.008 1 98.56 77 TYR B CA 1
ATOM 1867 C C . TYR B 1 77 ? -1.056 -8.484 8.898 1 98.56 77 TYR B C 1
ATOM 1869 O O . TYR B 1 77 ? -0.954 -9.008 10.008 1 98.56 77 TYR B O 1
ATOM 1877 N N . THR B 1 78 ? -0.189 -7.602 8.352 1 98.5 78 THR B N 1
ATOM 1878 C CA . THR B 1 78 ? 1.074 -7.363 9.039 1 98.5 78 THR B CA 1
ATOM 1879 C C . THR B 1 78 ? 0.852 -6.547 10.312 1 98.5 78 THR B C 1
ATOM 1881 O O . THR B 1 78 ? -0.011 -5.664 10.344 1 98.5 78 THR B O 1
ATOM 1884 N N . ASP B 1 79 ? 1.644 -6.883 11.336 1 97.69 79 ASP B N 1
ATOM 1885 C CA . ASP B 1 79 ? 1.555 -6.156 12.602 1 97.69 79 ASP B CA 1
ATOM 1886 C C . ASP B 1 79 ? 2.791 -5.285 12.82 1 97.69 79 ASP B C 1
ATOM 1888 O O . ASP B 1 79 ? 3.633 -5.16 11.93 1 97.69 79 ASP B O 1
ATOM 1892 N N . ASP B 1 80 ? 2.797 -4.617 14 1 97.5 80 ASP B N 1
ATOM 1893 C CA . ASP B 1 80 ? 3.855 -3.656 14.297 1 97.5 80 ASP B CA 1
ATOM 1894 C C . ASP B 1 80 ? 5.223 -4.336 14.312 1 97.5 80 ASP B C 1
ATOM 1896 O O . ASP B 1 80 ? 6.219 -3.75 13.883 1 97.5 80 ASP B O 1
ATOM 1900 N N . GLU B 1 81 ? 5.332 -5.539 14.742 1 97.94 81 GLU B N 1
ATOM 1901 C CA . GLU B 1 81 ? 6.609 -6.238 14.805 1 97.94 81 GLU B CA 1
ATOM 1902 C C . GLU B 1 81 ? 7.172 -6.48 13.406 1 97.94 81 GLU B C 1
ATOM 1904 O O . GLU B 1 81 ? 8.336 -6.176 13.141 1 97.94 81 GLU B O 1
ATOM 1909 N N . VAL B 1 82 ? 6.328 -7.039 12.539 1 98.25 82 VAL B N 1
ATOM 1910 C CA . VAL B 1 82 ? 6.73 -7.301 11.164 1 98.25 82 VAL B CA 1
ATOM 1911 C C . VAL B 1 82 ? 7.098 -5.988 10.469 1 98.25 82 VAL B C 1
ATOM 1913 O O . VAL B 1 82 ? 8.109 -5.914 9.766 1 98.25 82 VAL B O 1
ATOM 1916 N N . GLU B 1 83 ? 6.344 -4.961 10.68 1 98.19 83 GLU B N 1
ATOM 1917 C CA . GLU B 1 83 ? 6.543 -3.721 9.93 1 98.19 83 GLU B CA 1
ATOM 1918 C C . GLU B 1 83 ? 7.742 -2.941 10.461 1 98.19 83 GLU B C 1
ATOM 1920 O O . GLU B 1 83 ? 8.43 -2.252 9.703 1 98.19 83 GLU B O 1
ATOM 1925 N N . ARG B 1 84 ? 8.039 -3.09 11.742 1 97.81 84 ARG B N 1
ATOM 1926 C CA . ARG B 1 84 ? 9.273 -2.506 12.258 1 97.81 84 ARG B CA 1
ATOM 1927 C C . ARG B 1 84 ? 10.492 -3.1 11.555 1 97.81 84 ARG B C 1
ATOM 1929 O O . ARG B 1 84 ? 11.406 -2.371 11.164 1 97.81 84 ARG B O 1
ATOM 1936 N N . LYS B 1 85 ? 10.508 -4.414 11.398 1 98.62 85 LYS B N 1
ATOM 1937 C CA . LYS B 1 85 ? 11.594 -5.074 10.68 1 98.62 85 LYS B CA 1
ATOM 1938 C C . LYS B 1 85 ? 11.633 -4.637 9.219 1 98.62 85 LYS B C 1
ATOM 1940 O O . LYS B 1 85 ? 12.711 -4.426 8.664 1 98.62 85 LYS B O 1
ATOM 1945 N N . ALA B 1 86 ? 10.469 -4.508 8.609 1 98.75 86 ALA B N 1
ATOM 1946 C CA . ALA B 1 86 ? 10.391 -4.086 7.211 1 98.7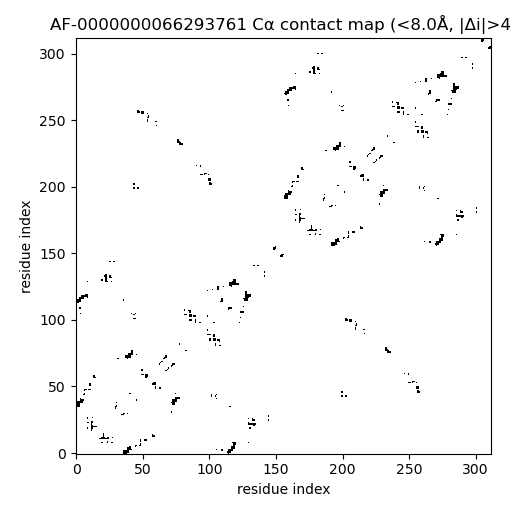5 86 ALA B CA 1
ATOM 1947 C C . ALA B 1 86 ? 10.914 -2.662 7.043 1 98.75 86 ALA B C 1
ATOM 1949 O O . ALA B 1 86 ? 11.523 -2.334 6.023 1 98.75 86 ALA B O 1
ATOM 1950 N N . LEU B 1 87 ? 10.617 -1.786 8.039 1 98.38 87 LEU B N 1
ATOM 1951 C CA . LEU B 1 87 ? 11.109 -0.414 7.992 1 98.38 87 LEU B CA 1
ATOM 1952 C C . LEU B 1 87 ? 12.633 -0.386 8.008 1 98.38 87 LEU B C 1
ATOM 1954 O O . LEU B 1 87 ? 13.25 0.439 7.328 1 98.38 87 LEU B O 1
ATOM 1958 N N . GLU B 1 88 ? 13.227 -1.275 8.789 1 98.25 88 GLU B N 1
ATOM 1959 C CA . GLU B 1 88 ? 14.688 -1.376 8.805 1 98.25 88 GLU B CA 1
ATOM 1960 C C . GLU B 1 88 ? 15.227 -1.81 7.445 1 98.25 88 GLU B C 1
ATOM 1962 O O . GLU B 1 88 ? 16.234 -1.272 6.973 1 98.25 88 GLU B O 1
ATOM 1967 N N . VAL B 1 89 ? 14.602 -2.771 6.852 1 98.56 89 VAL B N 1
ATOM 1968 C CA . VAL B 1 89 ? 15 -3.242 5.527 1 98.56 89 VAL B CA 1
ATOM 1969 C C . VAL B 1 89 ? 14.859 -2.111 4.512 1 98.56 89 VAL B C 1
ATOM 1971 O O . VAL B 1 89 ? 15.75 -1.887 3.695 1 98.56 89 VAL B O 1
ATOM 1974 N N . PHE B 1 90 ? 13.797 -1.379 4.539 1 98.56 90 PHE B N 1
ATOM 1975 C CA . PHE B 1 90 ? 13.539 -0.271 3.627 1 98.56 90 PHE B CA 1
ATOM 1976 C C . PHE B 1 90 ? 14.594 0.82 3.795 1 98.56 90 PHE B C 1
ATOM 1978 O O . PHE B 1 90 ? 15.125 1.329 2.809 1 98.56 90 PHE B O 1
ATOM 1985 N N . LYS B 1 91 ? 14.789 1.149 5.035 1 97.62 91 LYS B N 1
ATOM 1986 C CA . LYS B 1 91 ? 15.758 2.203 5.328 1 97.62 91 LYS B CA 1
ATOM 1987 C C . LYS B 1 91 ? 17.141 1.852 4.777 1 97.62 91 LYS B C 1
ATOM 1989 O O . LYS B 1 91 ? 17.828 2.713 4.234 1 97.62 91 LYS B O 1
ATOM 1994 N N . ALA B 1 92 ? 17.5 0.633 4.93 1 97.62 92 ALA B N 1
ATOM 1995 C CA . ALA B 1 92 ? 18.812 0.172 4.465 1 97.62 92 ALA B CA 1
ATOM 1996 C C . ALA B 1 92 ? 18.906 0.256 2.945 1 97.62 92 ALA B C 1
ATOM 1998 O O . ALA B 1 92 ? 20.016 0.332 2.395 1 97.62 92 ALA B O 1
ATOM 1999 N N . ARG B 1 93 ? 17.781 0.336 2.246 1 97.19 93 ARG B N 1
ATOM 2000 C CA . ARG B 1 93 ? 17.766 0.31 0.786 1 97.19 93 ARG B CA 1
ATOM 2001 C C . ARG B 1 93 ? 17.047 1.536 0.225 1 97.19 93 ARG B C 1
ATOM 2003 O O . ARG B 1 93 ? 16.531 1.503 -0.895 1 97.19 93 ARG B O 1
ATOM 2010 N N . VAL B 1 94 ? 16.953 2.557 0.986 1 96 94 VAL B N 1
ATOM 2011 C CA . VAL B 1 94 ? 16.125 3.717 0.701 1 96 94 VAL B CA 1
ATOM 2012 C C . VAL B 1 94 ? 16.609 4.406 -0.573 1 96 94 VAL B C 1
ATOM 2014 O O . VAL B 1 94 ? 15.82 5.039 -1.281 1 96 94 VAL B O 1
ATOM 2017 N N . TYR B 1 95 ? 17.828 4.227 -0.953 1 94.75 95 TYR B N 1
ATOM 2018 C CA . TYR B 1 95 ? 18.375 4.879 -2.135 1 94.75 95 TYR B CA 1
ATOM 2019 C C . TYR B 1 95 ? 18.453 3.912 -3.311 1 94.75 95 TYR B C 1
ATOM 2021 O O . TYR B 1 95 ? 18.828 4.301 -4.418 1 94.75 95 TYR B O 1
ATOM 2029 N N . GLU B 1 96 ? 18.078 2.672 -3.084 1 94.94 96 GLU B N 1
ATOM 2030 C CA . GLU B 1 96 ? 17.984 1.714 -4.184 1 94.94 96 GLU B CA 1
ATOM 2031 C C . GLU B 1 96 ? 16.75 1.96 -5.035 1 94.94 96 GLU B C 1
ATOM 2033 O O . GLU B 1 96 ? 15.625 1.968 -4.523 1 94.94 96 GLU B O 1
ATOM 2038 N N . LYS B 1 97 ? 16.953 2.082 -6.277 1 93.81 97 LYS B N 1
ATOM 2039 C CA . LYS B 1 97 ? 15.844 2.369 -7.184 1 93.81 97 LYS B CA 1
ATOM 2040 C C . LYS B 1 97 ? 14.922 1.161 -7.32 1 93.81 97 LYS B C 1
ATOM 2042 O O . LYS B 1 97 ? 15.391 0.027 -7.438 1 93.81 97 LYS B O 1
ATOM 2047 N N . GLY B 1 98 ? 13.695 1.46 -7.27 1 95 98 GLY B N 1
ATOM 2048 C CA . GLY B 1 98 ? 12.703 0.468 -7.652 1 95 98 GLY B CA 1
ATOM 2049 C C . GLY B 1 98 ? 12.289 -0.431 -6.504 1 95 98 GLY B C 1
ATOM 2050 O O . GLY B 1 98 ? 11.406 -1.276 -6.656 1 95 98 GLY B O 1
ATOM 2051 N N . PHE B 1 99 ? 12.945 -0.326 -5.328 1 97.44 99 PHE B N 1
ATOM 2052 C CA . PHE B 1 99 ? 12.594 -1.146 -4.172 1 97.44 99 PHE B CA 1
ATOM 2053 C C . PHE B 1 99 ? 11.594 -0.423 -3.279 1 97.44 99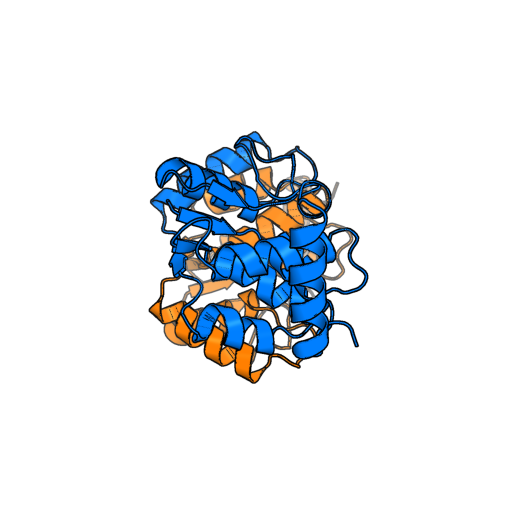 PHE B C 1
ATOM 2055 O O . PHE B 1 99 ? 11.914 0.61 -2.688 1 97.44 99 PHE B O 1
ATOM 2062 N N . SER B 1 100 ? 10.352 -0.957 -3.148 1 98.31 100 SER B N 1
ATOM 2063 C CA . SER B 1 100 ? 9.258 -0.296 -2.447 1 98.31 100 SER B CA 1
ATOM 2064 C C . SER B 1 100 ? 9.156 -0.774 -1.002 1 98.31 100 SER B C 1
ATOM 2066 O O . SER B 1 100 ? 9.828 -1.729 -0.611 1 98.31 100 SER B O 1
ATOM 2068 N N . TYR B 1 101 ? 8.375 -0.066 -0.23 1 98.81 101 TYR B N 1
ATOM 2069 C CA . TYR B 1 101 ? 8.109 -0.52 1.132 1 98.81 101 TYR B CA 1
ATOM 2070 C C . TYR B 1 101 ? 7.375 -1.854 1.129 1 98.81 101 TYR B C 1
ATOM 2072 O O . TYR B 1 101 ? 7.648 -2.723 1.96 1 98.81 101 TYR B O 1
ATOM 2080 N N . THR B 1 102 ? 6.422 -2.068 0.202 1 98.88 102 THR B N 1
ATOM 2081 C CA . THR B 1 102 ? 5.738 -3.35 0.043 1 98.88 102 THR B CA 1
ATOM 2082 C C . THR B 1 102 ? 6.742 -4.473 -0.199 1 98.88 102 THR B C 1
ATOM 2084 O O . THR B 1 102 ? 6.586 -5.578 0.322 1 98.88 102 THR B O 1
ATOM 2087 N N . ASP B 1 103 ? 7.781 -4.195 -0.991 1 98.81 103 ASP B N 1
ATOM 2088 C CA . ASP B 1 103 ? 8.82 -5.195 -1.223 1 98.81 103 ASP B CA 1
ATOM 2089 C C . ASP B 1 103 ? 9.555 -5.535 0.071 1 98.81 103 ASP B C 1
ATOM 2091 O O . ASP B 1 103 ? 9.852 -6.699 0.336 1 98.81 103 ASP B O 1
ATOM 2095 N N . ALA B 1 104 ? 9.875 -4.516 0.853 1 98.88 104 ALA B N 1
ATOM 2096 C CA . ALA B 1 104 ? 10.531 -4.742 2.137 1 98.88 104 ALA B CA 1
ATOM 2097 C C . ALA B 1 104 ? 9.68 -5.629 3.043 1 98.88 104 ALA B C 1
ATOM 2099 O O . ALA B 1 104 ? 10.195 -6.559 3.672 1 98.88 104 ALA B O 1
ATOM 2100 N N . ILE B 1 105 ? 8.383 -5.34 3.105 1 98.88 105 ILE B N 1
ATOM 2101 C CA . ILE B 1 105 ? 7.461 -6.145 3.898 1 98.88 105 ILE B CA 1
ATOM 2102 C C . ILE B 1 105 ? 7.453 -7.582 3.381 1 98.88 105 ILE B C 1
ATOM 2104 O O . ILE B 1 105 ? 7.504 -8.531 4.168 1 98.88 105 ILE B O 1
ATOM 2108 N N . SER B 1 106 ? 7.391 -7.715 2.08 1 98.94 106 SER B N 1
ATOM 2109 C CA . SER B 1 106 ? 7.359 -9.031 1.462 1 98.94 106 SER B CA 1
ATOM 2110 C C . SER B 1 106 ? 8.602 -9.844 1.825 1 98.94 106 SER B C 1
ATOM 2112 O O . SER B 1 106 ? 8.508 -11.039 2.105 1 98.94 106 SER B O 1
ATOM 2114 N N . GLU B 1 107 ? 9.758 -9.195 1.82 1 98.81 107 GLU B N 1
ATOM 2115 C CA . GLU B 1 107 ? 10.992 -9.898 2.172 1 98.81 107 GLU B CA 1
ATOM 2116 C C . GLU B 1 107 ? 10.953 -10.391 3.615 1 98.81 107 GLU B C 1
ATOM 2118 O O . GLU B 1 107 ? 11.305 -11.539 3.895 1 98.81 107 GLU B O 1
ATOM 2123 N N . VAL B 1 108 ? 10.531 -9.539 4.543 1 98.88 108 VAL B N 1
ATOM 2124 C CA . VAL B 1 108 ? 10.492 -9.883 5.961 1 98.88 108 VAL B CA 1
ATOM 2125 C C . VAL B 1 108 ? 9.516 -11.031 6.188 1 98.88 108 VAL B C 1
ATOM 2127 O O . VAL B 1 108 ? 9.844 -12.008 6.863 1 98.88 108 VAL B O 1
ATOM 2130 N N . VAL B 1 109 ? 8.328 -10.961 5.613 1 98.88 109 VAL B N 1
ATOM 2131 C CA . VAL B 1 109 ? 7.289 -11.961 5.805 1 98.88 109 VAL B CA 1
ATOM 2132 C C . VAL B 1 109 ? 7.742 -13.297 5.211 1 98.88 109 VAL B C 1
ATOM 2134 O O . VAL B 1 109 ? 7.613 -14.344 5.848 1 98.88 109 VAL B O 1
ATOM 2137 N N . ALA B 1 110 ? 8.242 -13.242 3.955 1 98.88 110 ALA B N 1
ATOM 2138 C CA . ALA B 1 110 ? 8.688 -14.461 3.293 1 98.88 110 ALA B CA 1
ATOM 2139 C C . ALA B 1 110 ? 9.797 -15.148 4.09 1 98.88 110 ALA B C 1
ATOM 2141 O O . ALA B 1 110 ? 9.805 -16.375 4.227 1 98.88 110 ALA B O 1
ATOM 2142 N N . GLU B 1 111 ? 10.719 -14.383 4.594 1 98.62 111 GLU B N 1
ATOM 2143 C CA . GLU B 1 111 ? 11.836 -14.93 5.363 1 98.62 111 GLU B CA 1
ATOM 2144 C C . GLU B 1 111 ? 11.352 -15.531 6.68 1 98.62 111 GLU B C 1
ATOM 2146 O O . GLU B 1 111 ? 11.703 -16.656 7.016 1 98.62 111 GLU B O 1
ATOM 2151 N N . GLU B 1 112 ? 10.562 -14.859 7.434 1 98.25 112 GLU B N 1
ATOM 2152 C CA . GLU B 1 112 ? 10.133 -15.273 8.766 1 98.25 112 GLU B CA 1
ATOM 2153 C C . GLU B 1 112 ? 9.258 -16.531 8.695 1 98.25 112 GLU B C 1
ATOM 2155 O O . GLU B 1 112 ? 9.328 -17.391 9.578 1 98.25 112 GLU B O 1
ATOM 2160 N N . LEU B 1 113 ? 8.477 -16.578 7.699 1 98.38 113 LEU B N 1
ATOM 2161 C CA . LEU B 1 113 ? 7.523 -17.672 7.598 1 98.38 113 LEU B CA 1
ATOM 2162 C C . LEU B 1 113 ? 8.039 -18.75 6.645 1 98.38 113 LEU B C 1
ATOM 2164 O O . LEU B 1 113 ? 7.344 -19.734 6.375 1 98.38 113 LEU B O 1
ATOM 2168 N N . LYS B 1 114 ? 9.242 -18.562 6.113 1 98.06 114 LYS B N 1
ATOM 2169 C CA . LYS B 1 114 ? 9.891 -19.5 5.207 1 98.06 114 LYS B CA 1
ATOM 2170 C C . LYS B 1 114 ? 9.016 -19.781 3.994 1 98.06 114 LYS B C 1
ATOM 2172 O O . LYS B 1 114 ? 8.805 -20.953 3.635 1 98.06 114 LYS B O 1
ATOM 2177 N N . LEU B 1 115 ? 8.477 -18.75 3.43 1 98.81 115 LEU B N 1
ATOM 2178 C CA . LEU B 1 115 ? 7.652 -18.844 2.227 1 98.81 115 LEU B CA 1
ATOM 2179 C C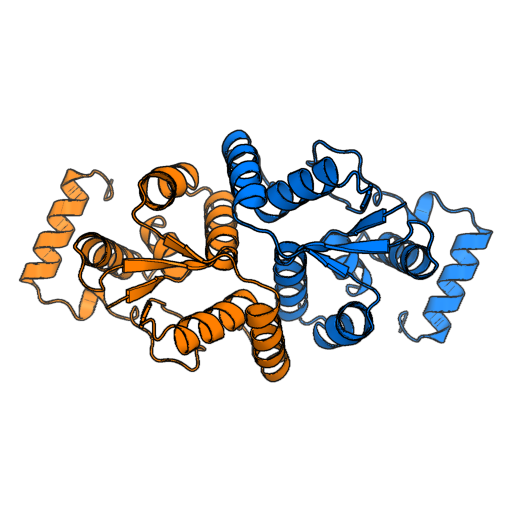 . LEU B 1 115 ? 8.508 -18.703 0.972 1 98.81 115 LEU B C 1
ATOM 2181 O O . LEU B 1 115 ? 9.453 -17.922 0.946 1 98.81 115 LEU B O 1
ATOM 2185 N N . LYS B 1 116 ? 8.148 -19.438 -0.046 1 98.69 116 LYS B N 1
ATOM 2186 C CA . LYS B 1 116 ? 8.688 -19.141 -1.37 1 98.69 116 LYS B CA 1
ATOM 2187 C C . LYS B 1 116 ? 8.117 -17.828 -1.913 1 98.69 116 LYS B C 1
ATOM 2189 O O . LYS B 1 116 ? 6.938 -17.531 -1.729 1 98.69 116 LYS B O 1
ATOM 2194 N N . LEU B 1 117 ? 8.969 -17.062 -2.465 1 98.81 117 LEU B N 1
ATOM 2195 C CA . LEU B 1 117 ? 8.531 -15.797 -3.033 1 98.81 117 LEU B CA 1
ATOM 2196 C C . LEU B 1 117 ? 8.312 -15.922 -4.539 1 98.81 117 LEU B C 1
ATOM 2198 O O . LEU B 1 117 ? 9.25 -16.234 -5.277 1 98.81 117 LEU B O 1
ATOM 2202 N N . ILE B 1 118 ? 7.074 -15.766 -5.035 1 98.94 118 ILE B N 1
ATOM 2203 C CA . ILE B 1 118 ? 6.738 -15.773 -6.453 1 98.94 118 ILE B CA 1
ATOM 2204 C C . ILE B 1 118 ? 6.676 -14.344 -6.98 1 98.94 118 ILE B C 1
ATOM 2206 O O . ILE B 1 118 ? 5.746 -13.602 -6.66 1 98.94 118 ILE B O 1
ATOM 2210 N N . SER B 1 119 ? 7.652 -13.961 -7.691 1 98.88 119 SER B N 1
ATOM 2211 C CA . SER B 1 119 ? 7.84 -12.586 -8.148 1 98.88 119 SER B CA 1
ATOM 2212 C C . SER B 1 119 ? 8.773 -12.531 -9.352 1 98.88 119 SER B C 1
ATOM 2214 O O . SER B 1 119 ? 9.586 -13.438 -9.562 1 98.88 119 SER B O 1
ATOM 2216 N N . TYR B 1 120 ? 8.625 -11.445 -10.141 1 98.62 120 TYR B N 1
ATOM 2217 C CA . TYR B 1 120 ? 9.531 -11.203 -11.258 1 98.62 120 TYR B CA 1
ATOM 2218 C C . TYR B 1 120 ? 10.68 -10.289 -10.836 1 98.62 120 TYR B C 1
ATOM 2220 O O . TYR B 1 120 ? 11.609 -10.055 -11.617 1 98.62 120 TYR B O 1
ATOM 2228 N N . ASP B 1 121 ? 10.57 -9.734 -9.648 1 97.56 121 ASP B N 1
ATOM 2229 C CA . ASP B 1 121 ? 11.477 -8.664 -9.234 1 97.56 121 ASP B CA 1
ATOM 2230 C C . ASP B 1 121 ? 12.805 -9.234 -8.742 1 97.56 121 ASP B C 1
ATOM 2232 O O . ASP B 1 121 ? 12.859 -9.914 -7.715 1 97.56 121 ASP B O 1
ATOM 2236 N N . SER B 1 122 ? 13.898 -8.906 -9.398 1 95.62 122 SER B N 1
ATOM 2237 C CA . SER B 1 122 ? 15.219 -9.438 -9.086 1 95.62 122 SER B CA 1
ATOM 2238 C C . SER B 1 122 ? 15.867 -8.68 -7.934 1 95.62 122 SER B C 1
ATOM 2240 O O . SER B 1 122 ? 16.953 -9.039 -7.469 1 95.62 122 SER B O 1
ATOM 2242 N N . ARG B 1 123 ? 15.203 -7.68 -7.395 1 96.38 123 ARG B N 1
ATOM 2243 C CA . ARG B 1 123 ? 15.789 -6.844 -6.348 1 96.38 123 ARG B CA 1
ATOM 2244 C C . ARG B 1 123 ? 15.625 -7.488 -4.977 1 96.38 123 ARG B C 1
ATOM 2246 O O . ARG B 1 123 ? 16.266 -7.074 -4.008 1 96.38 123 ARG B O 1
ATOM 2253 N N . PHE B 1 124 ? 14.719 -8.469 -4.914 1 98 124 PHE B N 1
ATOM 2254 C CA . PHE B 1 124 ? 14.562 -9.164 -3.645 1 98 124 PHE B CA 1
ATOM 2255 C C . PHE B 1 124 ? 15.867 -9.852 -3.242 1 98 124 PHE B C 1
ATOM 2257 O O . PHE B 1 124 ? 16.578 -10.398 -4.094 1 98 124 PHE B O 1
ATOM 2264 N N . SER B 1 125 ? 16.172 -9.805 -1.984 1 97.19 125 SER B N 1
ATOM 2265 C CA . SER B 1 125 ? 17.344 -10.5 -1.482 1 97.19 125 SER B CA 1
ATOM 2266 C C . SER B 1 125 ? 17.109 -12 -1.379 1 97.19 125 SER B C 1
ATOM 2268 O O . SER B 1 125 ? 18.047 -12.781 -1.245 1 97.19 125 SER B O 1
ATOM 2270 N N . LEU B 1 126 ? 15.914 -12.453 -1.452 1 98.12 126 LEU B N 1
ATOM 2271 C CA . LEU B 1 126 ? 15.5 -13.852 -1.425 1 98.12 126 LEU B CA 1
ATOM 2272 C C . LEU B 1 126 ? 15.359 -14.406 -2.838 1 98.12 126 LEU B C 1
ATOM 2274 O O . LEU B 1 126 ? 15.055 -13.656 -3.773 1 98.12 126 LEU B O 1
ATOM 2278 N N . PRO B 1 127 ? 15.602 -15.719 -3.01 1 97.81 127 PRO B N 1
ATOM 2279 C CA . PRO B 1 127 ? 15.281 -16.312 -4.312 1 97.81 127 PRO B CA 1
ATOM 2280 C C . PRO B 1 127 ? 13.812 -16.156 -4.695 1 97.81 127 PRO B C 1
ATOM 2282 O O . PRO B 1 127 ? 12.938 -16.266 -3.836 1 97.81 127 PRO B O 1
ATOM 2285 N N . THR B 1 128 ? 13.602 -15.867 -5.973 1 98.75 128 THR B N 1
ATOM 2286 C CA . THR B 1 128 ? 12.227 -15.711 -6.445 1 98.75 128 THR B CA 1
ATOM 2287 C C . THR B 1 128 ? 11.93 -16.703 -7.562 1 98.75 128 THR B C 1
ATOM 2289 O O . THR B 1 128 ? 12.844 -17.203 -8.227 1 98.75 128 THR B O 1
ATOM 2292 N N . ILE B 1 129 ? 10.695 -17.016 -7.668 1 98.38 129 ILE B N 1
ATOM 2293 C CA . ILE B 1 129 ? 10.148 -17.797 -8.773 1 98.38 129 ILE B CA 1
ATOM 2294 C C . ILE B 1 129 ? 9.289 -16.922 -9.664 1 98.38 129 ILE B C 1
ATOM 2296 O O . ILE B 1 129 ? 8.398 -16.219 -9.18 1 98.38 129 ILE B O 1
ATOM 2300 N N . GLY B 1 130 ? 9.555 -16.859 -10.938 1 98.38 130 GLY B N 1
ATOM 2301 C CA . GLY B 1 130 ? 8.664 -16.109 -11.805 1 98.38 130 GLY B CA 1
ATOM 2302 C C . GLY B 1 130 ? 9.234 -15.859 -13.188 1 98.38 130 GLY B C 1
ATOM 2303 O O . GLY B 1 130 ? 8.586 -16.141 -14.188 1 98.38 130 GLY B O 1
ATOM 2304 N N . ARG B 1 131 ? 10.461 -15.445 -13.227 1 96.94 131 ARG B N 1
ATOM 2305 C CA . ARG B 1 131 ? 11.078 -15.062 -14.492 1 96.94 131 ARG B CA 1
ATOM 2306 C C . ARG B 1 131 ? 11.297 -16.281 -15.383 1 96.94 131 ARG B C 1
ATOM 2308 O O . ARG B 1 131 ? 11.797 -17.312 -14.922 1 96.94 131 ARG B O 1
ATOM 2315 N N . ASP B 1 132 ? 10.875 -16.156 -16.656 1 97.44 132 ASP B N 1
ATOM 2316 C CA . ASP B 1 132 ? 11.062 -17.172 -17.688 1 97.44 132 ASP B CA 1
ATOM 2317 C C . ASP B 1 132 ? 10.344 -18.469 -17.297 1 97.44 132 ASP B C 1
ATOM 2319 O O . ASP B 1 132 ? 10.773 -19.562 -17.688 1 97.44 132 ASP B O 1
ATOM 2323 N N . TYR B 1 133 ? 9.359 -18.312 -16.469 1 98.75 133 TYR B N 1
ATOM 2324 C CA . TYR B 1 133 ? 8.641 -19.5 -16 1 98.75 133 TYR B CA 1
ATOM 2325 C C . TYR B 1 133 ? 8 -20.25 -17.172 1 98.75 133 TYR B C 1
ATOM 2327 O O . TYR B 1 133 ? 8.117 -21.469 -17.281 1 98.75 133 TYR B O 1
ATOM 2335 N N . TRP B 1 134 ? 7.344 -19.578 -18.031 1 98.62 134 TRP B N 1
ATOM 2336 C CA . TRP B 1 134 ? 6.688 -20.156 -19.203 1 98.62 134 TRP B CA 1
ATOM 2337 C C . TRP B 1 134 ? 7.691 -20.906 -20.078 1 98.62 134 TRP B C 1
ATOM 2339 O O . TRP B 1 134 ? 7.457 -22.047 -20.469 1 98.62 134 TRP B O 1
ATOM 2349 N N . LYS B 1 135 ? 8.781 -20.281 -20.297 1 98.06 135 LYS B N 1
ATOM 2350 C CA . LYS B 1 135 ? 9.812 -20.859 -21.141 1 98.06 135 LYS B CA 1
ATOM 2351 C C . LYS B 1 135 ? 10.43 -22.094 -20.5 1 98.06 135 LYS B C 1
ATOM 2353 O O . LYS B 1 135 ? 10.953 -22.969 -21.188 1 98.06 135 LYS B O 1
ATOM 2358 N N . SER B 1 136 ? 10.398 -22.141 -19.219 1 98.31 136 SER B N 1
ATOM 2359 C CA . SER B 1 136 ? 11.016 -23.234 -18.484 1 98.31 136 SER B CA 1
ATOM 2360 C C . SER B 1 136 ? 10.156 -24.484 -18.562 1 98.31 136 SER B C 1
ATOM 2362 O O . SER B 1 136 ? 10.617 -25.594 -18.234 1 98.31 136 SER B O 1
ATOM 2364 N N . LEU B 1 137 ? 8.891 -24.375 -18.906 1 98.56 137 LEU B N 1
ATOM 2365 C CA . LEU B 1 137 ? 7.965 -25.5 -18.953 1 98.56 137 LEU B CA 1
ATOM 2366 C C . LEU B 1 137 ? 8.203 -26.344 -20.203 1 98.56 137 LEU B C 1
ATOM 2368 O O . LEU B 1 137 ? 8.633 -25.812 -21.234 1 98.56 137 LEU B O 1
ATOM 2372 N N . ASP B 1 138 ? 7.957 -27.578 -20.062 1 97.94 138 ASP B N 1
ATOM 2373 C CA . ASP B 1 138 ? 8.031 -28.422 -21.25 1 97.94 138 ASP B CA 1
ATOM 2374 C C . ASP B 1 138 ? 6.875 -28.125 -22.219 1 97.94 138 ASP B C 1
ATOM 2376 O O . ASP B 1 138 ? 5.879 -27.516 -21.812 1 97.94 138 ASP B O 1
ATOM 2380 N N . GLU B 1 139 ? 7.07 -28.547 -23.5 1 97.75 139 GLU B N 1
ATOM 2381 C CA . GLU B 1 139 ? 6.113 -28.234 -24.562 1 97.75 139 GLU B CA 1
ATOM 2382 C C . GLU B 1 139 ? 4.734 -28.797 -24.234 1 97.75 139 GLU B C 1
ATOM 2384 O O . GLU B 1 139 ? 3.715 -28.172 -24.531 1 97.75 139 GLU B O 1
ATOM 2389 N N . SER B 1 140 ? 4.695 -29.953 -23.766 1 98.06 140 SER B N 1
ATOM 2390 C CA . SER B 1 140 ? 3.424 -30.594 -23.438 1 98.06 140 SER B CA 1
ATOM 2391 C C . SER B 1 140 ? 2.643 -29.781 -22.406 1 98.06 140 SER B C 1
ATOM 2393 O O . SER B 1 140 ? 1.426 -29.641 -22.531 1 98.06 140 SER B O 1
ATOM 2395 N N . GLU B 1 141 ? 3.348 -29.281 -21.406 1 98.31 141 GLU B N 1
ATOM 2396 C CA . GLU B 1 141 ? 2.695 -28.484 -20.359 1 98.31 141 GLU B CA 1
ATOM 2397 C C . GLU B 1 141 ? 2.229 -27.141 -20.906 1 98.31 141 GLU B C 1
ATOM 2399 O O . GLU B 1 141 ? 1.157 -26.656 -20.531 1 98.31 141 GLU B O 1
ATOM 2404 N N . ARG B 1 142 ? 3.012 -26.5 -21.75 1 98.44 142 ARG B N 1
ATOM 2405 C CA . ARG B 1 142 ? 2.607 -25.25 -22.375 1 98.44 142 ARG B CA 1
ATOM 2406 C C . ARG B 1 142 ? 1.324 -25.438 -23.188 1 98.44 142 ARG B C 1
ATOM 2408 O O . ARG B 1 142 ? 0.438 -24.578 -23.156 1 98.44 142 ARG B O 1
ATOM 2415 N N . LYS B 1 143 ? 1.258 -26.531 -23.906 1 97.62 143 LYS B N 1
ATOM 2416 C CA . LYS B 1 143 ? 0.06 -26.828 -24.688 1 97.62 143 LYS B CA 1
ATOM 2417 C C . LYS B 1 143 ? -1.155 -27 -23.781 1 97.62 143 LYS B C 1
ATOM 2419 O O . LYS B 1 143 ? -2.252 -26.547 -24.109 1 97.62 143 LYS B O 1
ATOM 2424 N N . ARG B 1 144 ? -0.93 -27.719 -22.719 1 97.75 144 ARG B N 1
ATOM 2425 C CA . ARG B 1 144 ? -2.014 -27.938 -21.766 1 97.75 144 ARG B CA 1
ATOM 2426 C C . ARG B 1 144 ? -2.551 -26.625 -21.219 1 97.75 144 ARG B C 1
ATOM 2428 O O . ARG B 1 144 ? -3.764 -26.391 -21.203 1 97.75 144 ARG B O 1
ATOM 2435 N N . ILE B 1 145 ? -1.685 -25.75 -20.797 1 97.88 145 ILE B N 1
ATOM 2436 C CA . ILE B 1 145 ? -2.076 -24.484 -20.219 1 97.88 145 ILE B CA 1
ATOM 2437 C C . ILE B 1 145 ? -2.754 -23.609 -21.266 1 97.88 145 ILE B C 1
ATOM 2439 O O . ILE B 1 145 ? -3.756 -22.953 -21 1 97.88 145 ILE B O 1
ATOM 2443 N N . SER B 1 146 ? -2.27 -23.609 -22.484 1 95.94 146 SER B N 1
ATOM 2444 C CA . SER B 1 146 ? -2.875 -22.859 -23.578 1 95.94 146 SER B CA 1
ATOM 2445 C C . SER B 1 146 ? -4.297 -23.328 -23.859 1 95.94 146 SER B C 1
ATOM 2447 O O . SER B 1 146 ? -5.168 -22.516 -24.203 1 95.94 146 SER B O 1
ATOM 2449 N N . ALA B 1 147 ? -4.496 -24.578 -23.734 1 95.5 147 ALA B N 1
ATOM 2450 C CA . ALA B 1 147 ? -5.832 -25.141 -23.922 1 95.5 147 ALA B CA 1
ATOM 2451 C C . ALA B 1 147 ? -6.797 -24.656 -22.844 1 95.5 147 ALA B C 1
ATOM 2453 O O . ALA B 1 147 ? -7.969 -24.375 -23.125 1 95.5 147 ALA B O 1
ATOM 2454 N N . ILE B 1 148 ? -6.34 -24.594 -21.641 1 93.94 148 ILE B N 1
ATOM 2455 C CA . ILE B 1 148 ? -7.145 -24.078 -20.531 1 93.94 148 ILE B CA 1
ATOM 2456 C C . ILE B 1 148 ? -7.562 -22.641 -20.812 1 93.94 148 ILE B C 1
ATOM 2458 O O . ILE B 1 148 ? -8.711 -22.266 -20.547 1 93.94 148 ILE B O 1
ATOM 2462 N N . LEU B 1 149 ? -6.629 -21.828 -21.25 1 90.75 149 LEU B N 1
ATOM 2463 C CA . LEU B 1 149 ? -6.891 -20.422 -21.562 1 90.75 149 LEU B CA 1
ATOM 2464 C C . LEU B 1 149 ? -8 -20.281 -22.594 1 90.75 149 LEU B C 1
ATOM 2466 O O . LEU B 1 149 ? -8.867 -19.422 -22.484 1 90.75 149 LEU B O 1
ATOM 2470 N N . ARG B 1 150 ? -7.984 -21.031 -23.625 1 87.56 150 ARG B N 1
ATOM 2471 C CA . ARG B 1 150 ? -8.977 -21 -24.688 1 87.56 150 ARG B CA 1
ATOM 2472 C C . ARG B 1 150 ? -10.359 -21.359 -24.156 1 87.56 150 ARG B C 1
ATOM 2474 O O . ARG B 1 150 ? -11.359 -20.75 -24.547 1 87.56 150 ARG B O 1
ATOM 2481 N N . GLU B 1 151 ? -10.422 -22.297 -23.375 1 84.62 151 GLU B N 1
ATOM 2482 C CA . GLU B 1 151 ? -11.688 -22.75 -22.812 1 84.62 151 GLU B CA 1
ATOM 2483 C C . GLU B 1 151 ? -12.297 -21.703 -21.891 1 84.62 151 GLU B C 1
ATOM 2485 O O . GLU B 1 151 ? -13.523 -21.547 -21.844 1 84.62 151 GLU B O 1
ATOM 2490 N N . LYS B 1 152 ? -11.516 -21 -21.156 1 78.5 152 LYS B N 1
ATOM 2491 C CA . LYS B 1 152 ? -12 -20.047 -20.156 1 78.5 152 LYS B CA 1
ATOM 2492 C C . LYS B 1 152 ? -12.188 -18.656 -20.766 1 78.5 152 LYS B C 1
ATOM 2494 O O . LYS B 1 152 ? -12.727 -17.766 -20.109 1 78.5 152 LYS B O 1
ATOM 2499 N N . GLY B 1 153 ? -11.922 -18.562 -21.953 1 67.62 153 GLY B N 1
ATOM 2500 C CA . GLY B 1 153 ? -12.109 -17.297 -22.656 1 67.62 153 GLY B CA 1
ATOM 2501 C C . GLY B 1 153 ? -11.086 -16.25 -22.266 1 67.62 153 GLY B C 1
ATOM 2502 O O . GLY B 1 153 ? -11.359 -15.047 -22.359 1 67.62 153 GLY B O 1
ATOM 2503 N N . ILE B 1 154 ? -10.117 -16.578 -21.609 1 58.75 154 ILE B N 1
ATOM 2504 C CA . ILE B 1 154 ? -9.102 -15.633 -21.172 1 58.75 154 ILE B CA 1
ATOM 2505 C C . ILE B 1 154 ? -8.281 -15.164 -22.359 1 58.75 154 ILE B C 1
ATOM 2507 O O . ILE B 1 154 ? -7.789 -14.031 -22.375 1 58.75 154 ILE B O 1
ATOM 2511 N N . ASP B 1 155 ? -7.969 -15.898 -23.469 1 47.75 155 ASP B N 1
ATOM 2512 C CA . ASP B 1 155 ? -7.199 -15.539 -24.656 1 47.75 155 ASP B CA 1
ATOM 2513 C C . ASP B 1 155 ? -7.973 -14.555 -25.531 1 47.75 155 ASP B C 1
ATOM 2515 O O . ASP B 1 155 ? -7.43 -14.023 -26.5 1 47.75 155 ASP B O 1
ATOM 2519 N N . GLY B 1 156 ? -9.305 -14.281 -25.422 1 42.19 156 GLY B N 1
ATOM 2520 C CA . GLY B 1 156 ? -10.062 -13.508 -26.391 1 42.19 156 GLY B CA 1
ATOM 2521 C C . GLY B 1 156 ? -10.664 -12.242 -25.812 1 42.19 156 GLY B C 1
ATOM 2522 O O . GLY B 1 156 ? -10.805 -12.117 -24.594 1 42.19 156 GLY B O 1
#

Secondary structure (DSSP, 8-state):
-EEEE-HHHHHHHH-TTSTTHHHHHHHHHHHHTTTTSEEEEEHHHHHHHHHHHHHTT--HHHHIIIIIITS-EEEE---HHHHHHHHHHHHHTTTSTT--HHHHHHHHHHHHTT-EEEES-TT-SS-EEETTHHHHS-HHHHHHHHHHHHHHT---/-EEEE-HHHHHHHH-TTSTTHHHHHHHHHHHHTTTTSEEEEEHHHHHHHHHHHHHTT--HHHHIIIIIITS-EEEE---HHHHHHHHHHHHHTTTSTT--HHHHHHHHHHHHTT-EEEES-TT-SS-EEETTHHHHS-HHHHHHHHHHHHHHT---